Protein AF-A0A2R6I7H9-F1 (afdb_monomer)

Secondary structure (DSSP, 8-state):
-HHHHHHHHHTT-SEEEEE--S-HHHHHHHHHHHHHHHTTSEEEEE-TT-S-HHHHHHHHHHHHTTT-SEEE--S-TT-HHHHHHHHHH-SSPEEE-TT--HHHHHHHHHHTT--SEE---TTTTTSHHHHHHHHHHHHHTT-EE-----S-HHHHHHHHHHHHT-TTB-PPP------HHHHTSBSS---EETTEEPPP-SSTT---B-HHHHHHH---

Radius of gyration: 17.85 Å; Cα contacts (8 Å, |Δi|>4): 394; chains: 1; bounding box: 47×39×45 Å

Solvent-accessible surface area (backbone atoms only — not comparable to full-atom values): 11997 Å² total; per-residue (Å²): 103,38,69,59,51,26,49,42,41,75,56,36,31,61,57,51,78,43,80,53,69,80,44,73,71,61,34,48,55,49,50,54,46,38,48,70,46,43,58,92,41,44,37,35,39,34,27,82,36,60,37,53,74,69,56,31,50,53,49,45,57,55,40,52,79,65,66,36,63,31,42,24,27,46,41,47,83,88,42,48,67,56,38,22,51,44,44,75,72,42,86,39,39,27,27,42,34,61,88,37,52,39,48,66,44,50,45,55,36,57,76,59,53,21,50,50,29,40,13,48,16,35,88,64,19,61,30,64,73,31,39,54,49,36,42,61,50,26,57,78,68,79,28,39,30,36,40,43,43,96,59,50,66,69,51,41,36,51,43,49,57,52,43,77,72,35,92,32,41,77,56,80,57,75,78,88,71,92,44,68,72,51,64,57,30,28,77,68,54,92,56,78,56,70,54,39,68,78,80,61,83,49,82,87,63,38,76,53,70,33,66,66,50,52,63,70,71,63,80,134

pLDDT: mean 94.65, std 5.76, range [69.56, 98.75]

Nearest PDB structures (foldseek):
  4e5t-assembly1_D  TM=9.347E-01  e=3.517E-18  Roseibium alexandrii DFL-11
  4e5t-assembly1_C  TM=9.486E-01  e=1.012E-17  Roseibium alexandrii DFL-11
  4e4u-assembly1_A  TM=9.436E-01  e=4.935E-17  unidentified
  4e5t-assembly1_A  TM=9.290E-01  e=3.902E-17  Roseibium alexandrii DFL-11
  2pgw-assembly1_A  TM=9.216E-01  e=5.476E-16  Sinorhizobium meliloti 1021

Structure (mmCIF, N/CA/C/O backbone):
data_AF-A0A2R6I7H9-F1
#
_entry.id   AF-A0A2R6I7H9-F1
#
loop_
_atom_site.group_PDB
_atom_site.id
_atom_site.type_symbol
_atom_site.label_atom_id
_atom_site.label_alt_id
_atom_site.label_comp_id
_atom_site.label_asym_id
_atom_site.label_entity_id
_atom_site.label_seq_id
_atom_site.pdbx_PDB_ins_code
_atom_site.Cartn_x
_atom_site.Cartn_y
_atom_site.Cartn_z
_atom_site.occupancy
_atom_site.B_iso_or_equiv
_atom_site.auth_seq_id
_atom_site.auth_comp_id
_atom_site.auth_asym_id
_atom_site.auth_atom_id
_atom_site.pdbx_PDB_model_num
ATOM 1 N N . MET A 1 1 ? -3.982 20.269 -3.320 1.00 86.31 1 MET A N 1
ATOM 2 C CA . MET A 1 1 ? -4.037 18.825 -3.000 1.00 86.31 1 MET A CA 1
ATOM 3 C C . MET A 1 1 ? -5.373 18.240 -3.416 1.00 86.31 1 MET A C 1
ATOM 5 O O . MET A 1 1 ? -5.362 17.430 -4.322 1.00 86.31 1 MET A O 1
ATOM 9 N N . ALA A 1 2 ? -6.489 18.704 -2.843 1.00 92.81 2 ALA A N 1
ATOM 10 C CA . ALA A 1 2 ? -7.842 18.318 -3.257 1.00 92.81 2 ALA A CA 1
ATOM 11 C C . ALA A 1 2 ? -8.067 18.416 -4.780 1.00 92.81 2 ALA A C 1
ATOM 13 O O . ALA A 1 2 ? -8.475 17.443 -5.392 1.00 92.81 2 ALA A O 1
ATOM 14 N N . GLU A 1 3 ? -7.679 19.534 -5.406 1.00 94.75 3 GLU A N 1
ATOM 15 C CA . GLU A 1 3 ? -7.754 19.694 -6.872 1.00 94.75 3 GLU A CA 1
ATOM 16 C C . GLU A 1 3 ? -6.923 18.657 -7.643 1.00 94.75 3 GLU A C 1
ATOM 18 O O . GLU A 1 3 ? -7.368 18.148 -8.662 1.00 94.75 3 GLU A O 1
ATOM 23 N N . ARG A 1 4 ? -5.729 18.306 -7.143 1.00 93.25 4 ARG A N 1
ATOM 24 C CA . ARG A 1 4 ? -4.867 17.289 -7.769 1.00 93.25 4 ARG A CA 1
ATOM 25 C C . ARG A 1 4 ? -5.485 15.894 -7.640 1.00 93.25 4 ARG A C 1
ATOM 27 O O . ARG A 1 4 ? -5.458 15.138 -8.596 1.00 93.25 4 ARG A O 1
ATOM 34 N N . ALA A 1 5 ? -6.066 15.580 -6.482 1.00 95.00 5 ALA A N 1
ATOM 35 C CA . ALA A 1 5 ? -6.763 14.316 -6.260 1.00 95.00 5 ALA A CA 1
ATOM 36 C C . ALA A 1 5 ? -8.017 14.190 -7.142 1.00 95.00 5 ALA A C 1
ATOM 38 O O . ALA A 1 5 ? -8.227 13.141 -7.739 1.00 95.00 5 ALA A O 1
ATOM 39 N N . ALA A 1 6 ? -8.801 15.265 -7.282 1.00 96.31 6 ALA A N 1
ATOM 40 C CA . ALA A 1 6 ? -9.930 15.309 -8.211 1.00 96.31 6 ALA A CA 1
ATOM 41 C C . ALA A 1 6 ? -9.475 15.117 -9.668 1.00 96.31 6 ALA A C 1
ATOM 43 O O . ALA A 1 6 ? -10.092 14.349 -10.394 1.00 96.31 6 ALA A O 1
ATOM 44 N N . GLY A 1 7 ? -8.348 15.725 -10.060 1.00 95.31 7 GLY A N 1
ATOM 45 C CA . GLY A 1 7 ? -7.744 15.509 -11.377 1.00 95.31 7 GLY A CA 1
ATOM 46 C C . GLY A 1 7 ? -7.417 14.039 -11.659 1.00 95.31 7 GLY A C 1
ATOM 47 O O . GLY A 1 7 ? -7.712 13.555 -12.745 1.00 95.31 7 GLY A O 1
ATOM 48 N N . TYR A 1 8 ? -6.903 13.293 -10.673 1.00 94.75 8 TYR A N 1
ATOM 49 C CA . TYR A 1 8 ? -6.691 11.848 -10.837 1.00 94.75 8 TYR A CA 1
ATOM 50 C C . TYR A 1 8 ? -8.001 11.079 -11.030 1.00 94.75 8 TYR A C 1
ATOM 52 O O . TYR A 1 8 ? -8.069 10.181 -11.867 1.00 94.75 8 TYR A O 1
ATOM 60 N N . VAL A 1 9 ? -9.071 11.448 -10.327 1.00 96.31 9 VAL A N 1
ATOM 61 C CA . VAL A 1 9 ? -10.389 10.838 -10.570 1.00 96.31 9 VAL A CA 1
ATOM 62 C C . VAL A 1 9 ? -10.904 11.163 -11.974 1.00 96.31 9 VAL A C 1
ATOM 64 O O . VAL A 1 9 ? -11.406 10.271 -12.656 1.00 96.31 9 VAL A O 1
ATOM 67 N N . ASP A 1 10 ? -10.717 12.396 -12.450 1.00 94.94 10 ASP A N 1
ATOM 68 C CA . ASP A 1 10 ? -11.074 12.801 -13.817 1.00 94.94 10 ASP A CA 1
ATOM 69 C C . ASP A 1 10 ? -10.267 12.034 -14.889 1.00 94.94 10 ASP A C 1
ATOM 71 O O . ASP A 1 10 ? -10.762 11.796 -15.993 1.00 94.94 10 ASP A O 1
ATOM 75 N N . GLU A 1 11 ? -9.043 11.603 -14.564 1.00 92.56 11 GLU A N 1
ATOM 76 C CA . GLU A 1 11 ? -8.192 10.724 -15.388 1.00 92.56 11 GLU A CA 1
ATOM 77 C C . GLU A 1 11 ? -8.589 9.232 -15.311 1.00 92.56 11 GLU A C 1
ATOM 79 O O . GLU A 1 11 ? -8.039 8.392 -16.034 1.00 92.56 11 GLU A O 1
ATOM 84 N N . GLY A 1 12 ? -9.573 8.897 -14.472 1.00 94.75 12 GLY A N 1
ATOM 85 C CA . GLY A 1 12 ? -10.178 7.571 -14.353 1.00 94.75 12 GLY A CA 1
ATOM 86 C C . GLY A 1 12 ? -9.698 6.745 -13.160 1.00 94.75 12 GLY A C 1
ATOM 87 O O . GLY A 1 12 ? -10.122 5.598 -13.024 1.00 94.75 12 GLY A O 1
ATOM 88 N N . PHE A 1 13 ? -8.837 7.276 -12.284 1.00 95.56 13 PHE A N 1
ATOM 89 C CA . PHE A 1 13 ? -8.461 6.565 -11.059 1.00 95.56 13 PHE A CA 1
ATOM 90 C C . PHE A 1 13 ? -9.684 6.381 -10.151 1.00 95.56 13 PHE A C 1
ATOM 92 O O . PHE A 1 13 ? -10.366 7.340 -9.796 1.00 95.56 13 PHE A O 1
ATOM 99 N N . SER A 1 14 ? -9.937 5.143 -9.726 1.00 96.25 14 SER A N 1
ATOM 100 C CA . SER A 1 14 ? -11.027 4.816 -8.796 1.00 96.25 14 SER A CA 1
ATOM 101 C C . SER A 1 14 ? -10.665 5.039 -7.328 1.00 96.25 14 SER A C 1
ATOM 103 O O . SER A 1 14 ? -11.521 4.892 -6.462 1.00 96.25 14 SER A O 1
ATOM 105 N N . ALA A 1 15 ? -9.402 5.356 -7.048 1.00 96.88 15 ALA A N 1
ATOM 106 C CA . ALA A 1 15 ? -8.850 5.439 -5.710 1.00 96.88 15 ALA A CA 1
ATOM 107 C C . ALA A 1 15 ? -7.683 6.429 -5.646 1.00 96.88 15 ALA A C 1
ATOM 109 O O . ALA A 1 15 ? -6.920 6.558 -6.606 1.00 96.88 15 ALA A O 1
ATOM 110 N N . VAL A 1 16 ? -7.506 7.089 -4.501 1.00 97.19 16 VAL A N 1
ATOM 111 C CA . VAL A 1 16 ? -6.335 7.933 -4.216 1.00 97.19 16 VAL A CA 1
ATOM 112 C C . VAL A 1 16 ? -5.813 7.673 -2.805 1.00 97.19 16 VAL A C 1
ATOM 114 O O . VAL A 1 16 ? -6.591 7.481 -1.870 1.00 97.19 16 VAL A O 1
ATOM 117 N N . LYS A 1 17 ? -4.491 7.748 -2.628 1.00 97.50 17 LYS A N 1
ATOM 118 C CA . LYS A 1 17 ? -3.838 7.653 -1.316 1.00 97.50 17 LYS A CA 1
ATOM 119 C C . LYS A 1 17 ? -3.238 8.992 -0.892 1.00 97.50 17 LYS A C 1
ATOM 121 O O . LYS A 1 17 ? -2.686 9.728 -1.711 1.00 97.50 17 LYS A O 1
ATOM 126 N N . THR A 1 18 ? -3.344 9.322 0.394 1.00 96.75 18 THR A N 1
ATOM 127 C CA . THR A 1 18 ? -2.713 10.505 0.994 1.00 96.75 18 THR A CA 1
ATOM 128 C C . THR A 1 18 ? -1.899 10.149 2.228 1.00 96.75 18 THR A C 1
ATOM 130 O O . THR A 1 18 ? -2.335 9.364 3.059 1.00 96.75 18 THR A O 1
ATOM 133 N N . HIS A 1 19 ? -0.782 10.847 2.418 1.00 96.19 19 HIS A N 1
ATOM 134 C CA . HIS A 1 19 ? -0.053 10.834 3.683 1.00 96.19 19 HIS A CA 1
ATOM 135 C C . HIS A 1 19 ? -0.704 11.769 4.713 1.00 96.19 19 HIS A C 1
ATOM 137 O O . HIS A 1 19 ? -1.220 12.830 4.336 1.00 96.19 19 HIS A O 1
ATOM 143 N N . LEU A 1 20 ? -0.624 11.426 5.995 1.00 95.75 20 LEU A N 1
ATOM 144 C CA . LEU A 1 20 ? -0.999 12.253 7.152 1.00 95.75 20 LEU A CA 1
ATOM 145 C C . LEU A 1 20 ? 0.215 12.451 8.087 1.00 95.75 20 LEU A C 1
ATOM 147 O O . LEU A 1 20 ? 1.358 12.360 7.638 1.00 95.75 20 LEU A O 1
ATOM 151 N N . GLY A 1 21 ? 0.002 12.812 9.356 1.00 91.69 21 GLY A N 1
ATOM 152 C CA . GLY A 1 21 ? 1.058 12.961 10.362 1.00 91.69 21 GLY A CA 1
ATOM 153 C C . GLY A 1 21 ? 1.475 14.404 10.628 1.00 91.69 21 GLY A C 1
ATOM 154 O O . GLY A 1 21 ? 2.553 14.648 11.174 1.00 91.69 21 GLY A O 1
ATOM 155 N N . ARG A 1 22 ? 0.649 15.391 10.255 1.00 92.06 22 ARG A N 1
ATOM 156 C CA . ARG A 1 22 ? 0.921 16.816 10.542 1.00 92.06 22 ARG A CA 1
ATOM 157 C C . ARG A 1 22 ? 0.204 17.330 11.789 1.00 92.06 22 ARG A C 1
ATOM 159 O O . ARG A 1 22 ? 0.351 18.505 12.126 1.00 92.06 22 ARG A O 1
ATOM 166 N N . GLY A 1 23 ? -0.492 16.444 12.496 1.00 94.06 23 GLY A N 1
ATOM 167 C CA . GLY A 1 23 ? -1.284 16.748 13.682 1.00 94.06 23 GLY A CA 1
ATOM 168 C C . GLY A 1 23 ? -2.758 16.499 13.396 1.00 94.06 23 GLY A C 1
ATOM 169 O O . GLY A 1 23 ? -3.235 16.850 12.323 1.00 94.06 23 GLY A O 1
ATOM 170 N N . ILE A 1 24 ? -3.469 15.935 14.375 1.00 94.38 24 ILE A N 1
ATOM 171 C CA . ILE A 1 24 ? -4.820 15.378 14.198 1.00 94.38 24 ILE A CA 1
ATOM 172 C C . ILE A 1 24 ? -5.786 16.374 13.541 1.00 94.38 24 ILE A C 1
ATOM 174 O O . ILE A 1 24 ? -6.445 16.013 12.575 1.00 94.38 24 ILE A O 1
ATOM 178 N N . ASP A 1 25 ? -5.815 17.629 13.999 1.00 96.56 25 ASP A N 1
ATOM 179 C CA . ASP A 1 25 ? -6.724 18.645 13.447 1.00 96.56 25 ASP A CA 1
ATOM 180 C C . ASP A 1 25 ? -6.395 18.968 11.972 1.00 96.56 25 ASP A C 1
ATOM 182 O O . ASP A 1 25 ? -7.282 19.053 11.127 1.00 96.56 25 ASP A O 1
ATOM 186 N N . ALA A 1 26 ? -5.107 19.099 11.634 1.00 96.75 26 ALA A N 1
ATOM 187 C CA . ALA A 1 26 ? -4.665 19.372 10.263 1.00 96.75 26 ALA A CA 1
ATOM 188 C C . ALA A 1 26 ? -4.863 18.162 9.333 1.00 96.75 26 ALA A C 1
ATOM 190 O O . ALA A 1 26 ? -5.085 18.315 8.129 1.00 96.75 26 ALA A O 1
ATOM 191 N N . ASP A 1 27 ? -4.760 16.960 9.892 1.00 97.06 27 ASP A N 1
ATOM 192 C CA . ASP A 1 27 ? -4.980 15.710 9.185 1.00 97.06 27 ASP A CA 1
ATOM 193 C C . ASP A 1 27 ? -6.477 15.500 8.893 1.00 97.06 27 ASP A C 1
ATOM 195 O O . ASP A 1 27 ? -6.828 15.154 7.766 1.00 97.06 27 ASP A O 1
ATOM 199 N N . GLU A 1 28 ? -7.367 15.818 9.839 1.00 98.00 28 GLU A N 1
ATOM 200 C CA . GLU A 1 28 ? -8.824 15.817 9.637 1.00 98.00 28 GLU A CA 1
ATOM 201 C C . GLU A 1 28 ? -9.249 16.836 8.568 1.00 98.00 28 GLU A C 1
ATOM 203 O O . GLU A 1 28 ? -9.971 16.487 7.632 1.00 98.00 28 GLU A O 1
ATOM 208 N N . GLU A 1 29 ? -8.733 18.072 8.625 1.00 98.00 29 GLU A N 1
ATOM 209 C CA . GLU A 1 29 ? -8.982 19.089 7.590 1.00 98.00 29 GLU A CA 1
ATOM 210 C C . GLU A 1 29 ? -8.591 18.588 6.190 1.00 98.00 29 GLU A C 1
ATOM 212 O O . GLU A 1 29 ? -9.302 18.822 5.204 1.00 98.00 29 GLU A O 1
ATOM 217 N N . ARG A 1 30 ? -7.467 17.869 6.091 1.00 97.81 30 ARG A N 1
ATOM 218 C CA . ARG A 1 30 ? -6.996 17.276 4.836 1.00 97.81 30 ARG A CA 1
ATOM 219 C C . ARG A 1 30 ? -7.916 16.156 4.356 1.00 97.81 30 ARG A C 1
ATOM 221 O O . ARG A 1 30 ? -8.269 16.157 3.175 1.00 97.81 30 ARG A O 1
ATOM 228 N N . VAL A 1 31 ? -8.285 15.218 5.228 1.00 98.12 31 VAL A N 1
ATOM 229 C CA . VAL A 1 31 ? -9.173 14.095 4.881 1.00 98.12 31 VAL A CA 1
ATOM 230 C C . VAL A 1 31 ? -10.533 14.618 4.425 1.00 98.12 31 VAL A C 1
ATOM 232 O O . VAL A 1 31 ? -11.000 14.230 3.354 1.00 98.12 31 VAL A O 1
ATOM 235 N N . ALA A 1 32 ? -11.115 15.575 5.150 1.00 98.00 32 ALA A N 1
ATOM 236 C CA . ALA A 1 32 ? -12.382 16.204 4.785 1.00 98.00 32 ALA A CA 1
ATOM 237 C C . ALA A 1 32 ? -12.322 16.870 3.400 1.00 98.00 32 ALA A C 1
ATOM 239 O O . ALA A 1 32 ? -13.216 16.682 2.569 1.00 98.00 32 ALA A O 1
ATOM 240 N N . ALA A 1 33 ? -11.249 17.618 3.122 1.00 98.25 33 ALA A N 1
ATOM 241 C CA . ALA A 1 33 ? -11.059 18.274 1.832 1.00 98.25 33 ALA A CA 1
ATOM 242 C C . ALA A 1 33 ? -10.892 17.271 0.677 1.00 98.25 33 ALA A C 1
ATOM 244 O O . ALA A 1 33 ? -11.439 17.491 -0.403 1.00 98.25 33 ALA A O 1
ATOM 245 N N . LEU A 1 34 ? -10.156 16.176 0.889 1.00 98.19 34 LEU A N 1
ATOM 246 C CA . LEU A 1 34 ? -9.981 15.120 -0.113 1.00 98.19 34 LEU A CA 1
ATOM 247 C C . LEU A 1 34 ? -11.281 14.365 -0.369 1.00 98.19 34 LEU A C 1
ATOM 249 O O . LEU A 1 34 ? -11.678 14.219 -1.521 1.00 98.19 34 LEU A O 1
ATOM 253 N N . ARG A 1 35 ? -11.978 13.949 0.692 1.00 97.88 35 ARG A N 1
ATOM 254 C CA . ARG A 1 35 ? -13.253 13.233 0.593 1.00 97.88 35 ARG A CA 1
ATOM 255 C C . ARG A 1 35 ? -14.303 14.045 -0.152 1.00 97.88 35 ARG A C 1
ATOM 257 O O . ARG A 1 35 ? -14.968 13.518 -1.034 1.00 97.88 35 ARG A O 1
ATOM 264 N N . SER A 1 36 ? -14.384 15.349 0.117 1.00 97.56 36 SER A N 1
ATOM 265 C CA . SER A 1 36 ? -15.275 16.240 -0.631 1.00 97.56 36 SER A CA 1
ATOM 266 C C . SER A 1 36 ? -14.894 16.394 -2.107 1.00 97.56 36 SER A C 1
ATOM 268 O O . SER A 1 36 ? -15.771 16.697 -2.912 1.00 97.56 36 SER A O 1
ATOM 270 N N . ALA A 1 37 ? -13.613 16.279 -2.459 1.00 98.00 37 ALA A N 1
ATOM 271 C CA . ALA A 1 37 ? -13.130 16.564 -3.807 1.00 98.00 37 ALA A CA 1
ATOM 272 C C . ALA A 1 37 ? -13.204 15.358 -4.745 1.00 98.00 37 ALA A C 1
ATOM 274 O O . ALA A 1 37 ? -13.421 15.547 -5.937 1.00 98.00 37 ALA A O 1
ATOM 275 N N . ILE A 1 38 ? -13.026 14.143 -4.220 1.00 97.50 38 ILE A N 1
ATOM 276 C CA . ILE A 1 38 ? -12.937 12.931 -5.046 1.00 97.50 38 ILE A CA 1
ATOM 277 C C . ILE A 1 38 ? -14.261 1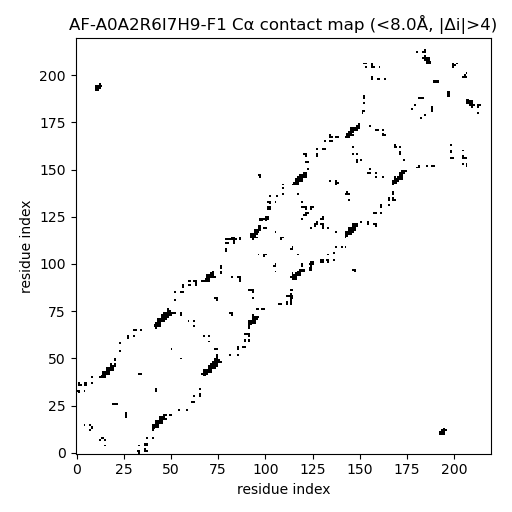2.169 -5.185 1.00 97.50 38 ILE A C 1
ATOM 279 O O . ILE A 1 38 ? -14.342 11.214 -5.953 1.00 97.50 38 ILE A O 1
ATOM 283 N N . GLY A 1 39 ? -15.305 12.595 -4.466 1.00 93.31 39 GLY A N 1
ATOM 284 C CA . GLY A 1 39 ? -16.630 11.981 -4.532 1.00 93.31 39 GLY A CA 1
ATOM 285 C C . GLY A 1 39 ? -16.616 10.531 -4.051 1.00 93.31 39 GLY A C 1
ATOM 286 O O . GLY A 1 39 ? -16.167 10.256 -2.941 1.00 93.31 39 GLY A O 1
ATOM 287 N N . ASP A 1 40 ? -17.109 9.624 -4.896 1.00 95.38 40 ASP A N 1
ATOM 288 C CA . ASP A 1 40 ? -17.286 8.202 -4.574 1.00 95.38 40 ASP A CA 1
ATOM 289 C C . ASP A 1 40 ? -16.002 7.365 -4.742 1.00 95.38 40 ASP A C 1
ATOM 291 O O . ASP A 1 40 ? -16.022 6.169 -4.469 1.00 95.38 40 ASP A O 1
ATOM 295 N N . ALA A 1 41 ? -14.893 7.957 -5.205 1.00 97.75 41 ALA A N 1
ATOM 296 C CA . ALA A 1 41 ? -13.615 7.251 -5.300 1.00 97.75 41 ALA A CA 1
ATOM 297 C C . ALA A 1 41 ? -13.107 6.841 -3.907 1.00 97.75 41 ALA A C 1
ATOM 299 O O . ALA A 1 41 ? -13.323 7.558 -2.921 1.00 97.75 41 ALA A O 1
ATOM 300 N N . ASP A 1 42 ? -12.379 5.731 -3.819 1.00 98.19 42 ASP A N 1
ATOM 301 C CA . ASP A 1 42 ? -11.810 5.262 -2.557 1.00 98.19 42 ASP A CA 1
ATOM 302 C C . ASP A 1 42 ? -10.705 6.214 -2.075 1.00 98.19 42 ASP A C 1
ATOM 304 O O . ASP A 1 42 ? -9.872 6.691 -2.852 1.00 98.19 42 ASP A O 1
ATOM 308 N N . LEU A 1 43 ? -10.701 6.524 -0.776 1.00 98.56 43 LEU A N 1
ATOM 309 C CA . LEU A 1 43 ? -9.620 7.280 -0.141 1.00 98.56 43 LEU A CA 1
ATOM 310 C C . LEU A 1 43 ? -8.859 6.376 0.810 1.00 98.56 43 LEU A C 1
ATOM 312 O O . LEU A 1 43 ? -9.406 5.915 1.807 1.00 98.56 43 LEU A O 1
ATOM 316 N N . MET A 1 44 ? -7.579 6.198 0.523 1.00 98.56 44 MET A N 1
ATOM 317 C CA . MET A 1 44 ? -6.624 5.527 1.388 1.00 98.56 44 MET A CA 1
ATOM 318 C C . MET A 1 44 ? -5.776 6.554 2.132 1.00 98.56 44 MET A C 1
ATOM 320 O O . MET A 1 44 ? -5.471 7.637 1.618 1.00 98.56 44 MET A O 1
ATOM 324 N N . VAL A 1 45 ? -5.371 6.210 3.347 1.00 98.38 45 VAL A N 1
ATOM 325 C CA . VAL A 1 45 ? -4.571 7.079 4.209 1.00 98.38 45 VAL A CA 1
ATOM 326 C C . VAL A 1 45 ? -3.359 6.324 4.714 1.00 98.38 45 VAL A C 1
ATOM 328 O O . VAL A 1 45 ? -3.526 5.250 5.272 1.00 98.38 45 VAL A O 1
ATOM 331 N N . ASP A 1 46 ? -2.182 6.930 4.596 1.00 98.25 46 ASP A N 1
ATOM 332 C CA . ASP A 1 46 ? -0.904 6.421 5.098 1.00 98.25 46 ASP A CA 1
ATOM 333 C C . ASP A 1 46 ? -0.315 7.362 6.166 1.00 98.25 46 ASP A C 1
ATOM 335 O O . ASP A 1 46 ? -0.286 8.587 6.005 1.00 98.25 46 ASP A O 1
ATOM 339 N N . MET A 1 47 ? 0.128 6.791 7.285 1.00 97.19 47 MET A N 1
ATOM 340 C CA . MET A 1 47 ? 0.743 7.503 8.405 1.00 97.19 47 MET A CA 1
ATOM 341 C C . MET A 1 47 ? 2.268 7.443 8.449 1.00 97.19 47 MET A C 1
ATOM 343 O O . MET A 1 47 ? 2.852 8.160 9.267 1.00 97.19 47 MET A O 1
ATOM 347 N N . ASN A 1 48 ? 2.903 6.568 7.668 1.00 95.94 48 ASN A N 1
ATOM 348 C CA . ASN A 1 48 ? 4.331 6.248 7.725 1.00 95.94 48 ASN A CA 1
ATOM 349 C C . ASN A 1 48 ? 4.847 6.117 9.168 1.00 95.94 48 ASN A C 1
ATOM 351 O O . ASN A 1 48 ? 5.841 6.740 9.559 1.00 95.94 48 ASN A O 1
ATOM 355 N N . CYS A 1 49 ? 4.129 5.352 9.995 1.00 95.94 49 CYS A N 1
ATOM 356 C CA . CYS A 1 49 ? 4.469 5.094 11.393 1.00 95.94 49 CYS A CA 1
ATOM 357 C C . CYS A 1 49 ? 4.482 6.342 12.305 1.00 95.94 49 CYS A C 1
ATOM 359 O O . CYS A 1 49 ? 5.156 6.345 13.339 1.00 95.94 49 CYS A O 1
ATOM 361 N N . GLY A 1 50 ? 3.781 7.417 11.929 1.00 90.06 50 GLY A N 1
ATOM 362 C CA . GLY A 1 50 ? 3.918 8.739 12.548 1.00 90.06 50 GLY A CA 1
ATOM 363 C C . GLY A 1 50 ? 3.307 8.918 13.943 1.00 90.06 50 GLY A C 1
ATOM 364 O O . GLY A 1 50 ? 3.621 9.912 14.602 1.00 90.06 50 GLY A O 1
ATOM 365 N N . TYR A 1 51 ? 2.460 7.995 14.412 1.00 94.25 51 TYR A N 1
ATOM 366 C CA . TYR A 1 51 ? 1.741 8.127 15.684 1.00 94.25 51 TYR A CA 1
ATOM 367 C C . TYR A 1 51 ? 2.023 7.009 16.688 1.00 94.25 51 TYR A C 1
ATOM 369 O O . TYR A 1 51 ? 2.482 5.918 16.352 1.00 94.25 51 TYR A O 1
ATOM 377 N N . ASP A 1 52 ? 1.750 7.309 17.962 1.00 96.31 52 ASP A N 1
ATOM 378 C CA . ASP A 1 52 ? 1.662 6.300 19.013 1.00 96.31 52 ASP A CA 1
ATOM 379 C C . ASP A 1 52 ? 0.273 5.636 19.026 1.00 96.31 52 ASP A C 1
ATOM 381 O O . ASP A 1 52 ? -0.646 6.054 18.323 1.00 96.31 52 ASP A O 1
ATOM 385 N N . ARG A 1 53 ? 0.088 4.594 19.848 1.00 97.81 53 ARG A N 1
ATOM 386 C CA . ARG A 1 53 ? -1.185 3.852 19.919 1.00 97.81 53 ARG A CA 1
ATOM 387 C C . ARG A 1 53 ? -2.395 4.726 20.263 1.00 97.81 53 ARG A C 1
ATOM 389 O O . ARG A 1 53 ? -3.494 4.435 19.793 1.00 97.81 53 ARG A O 1
ATOM 396 N N . ALA A 1 54 ? -2.232 5.739 21.116 1.00 97.69 54 ALA A N 1
ATOM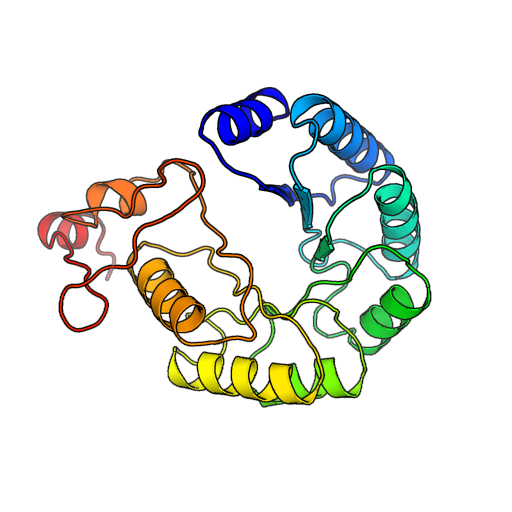 397 C CA . ALA A 1 54 ? -3.348 6.559 21.577 1.00 97.69 54 ALA A CA 1
ATOM 398 C C . ALA A 1 54 ? -3.797 7.529 20.481 1.00 97.69 54 ALA A C 1
ATOM 400 O O . ALA A 1 54 ? -4.993 7.605 20.181 1.00 97.69 54 ALA A O 1
ATOM 401 N N . ASP A 1 55 ? -2.840 8.205 19.850 1.00 97.56 55 ASP A N 1
ATOM 402 C CA . ASP A 1 55 ? -3.110 9.110 18.739 1.00 97.56 55 ASP A CA 1
ATOM 403 C C . ASP A 1 55 ? -3.585 8.337 17.504 1.00 97.56 55 ASP A C 1
ATOM 405 O O . ASP A 1 55 ? -4.584 8.720 16.899 1.00 97.56 55 ASP A O 1
ATOM 409 N N . ALA A 1 56 ? -2.979 7.186 17.194 1.00 98.12 56 ALA A N 1
ATOM 410 C CA . ALA A 1 56 ? -3.406 6.338 16.085 1.00 98.12 56 ALA A CA 1
ATOM 411 C C . ALA A 1 56 ? -4.844 5.829 16.257 1.00 98.12 56 ALA A C 1
ATOM 413 O O . ALA A 1 56 ? -5.595 5.786 15.285 1.00 98.12 56 ALA A O 1
ATOM 414 N N . LEU A 1 57 ? -5.264 5.489 17.482 1.00 98.56 57 LEU A N 1
ATOM 415 C CA . LEU A 1 57 ? -6.655 5.119 17.758 1.00 98.56 57 LEU A CA 1
ATOM 416 C C . LEU A 1 57 ? -7.605 6.306 17.559 1.00 98.56 57 LEU A C 1
ATOM 418 O O . LEU A 1 57 ? -8.702 6.130 17.030 1.00 98.56 57 LEU A O 1
ATOM 422 N N . ARG A 1 58 ? -7.202 7.509 17.985 1.00 98.06 58 ARG A N 1
ATOM 423 C CA . ARG A 1 58 ? -8.002 8.726 17.799 1.00 98.06 58 ARG A CA 1
ATOM 424 C C . ARG A 1 58 ? -8.151 9.072 16.319 1.00 98.06 58 ARG A C 1
ATOM 426 O O . ARG A 1 58 ? -9.263 9.361 15.889 1.00 98.06 58 ARG A O 1
ATOM 433 N N . VAL A 1 59 ? -7.065 9.000 15.555 1.00 98.31 59 VAL A N 1
ATOM 434 C CA . VAL A 1 59 ? -7.074 9.214 14.104 1.00 98.31 59 VAL A CA 1
ATOM 435 C C . VAL A 1 59 ? -7.913 8.148 13.419 1.00 98.31 59 VAL A C 1
ATOM 437 O O . VAL A 1 59 ? -8.818 8.504 12.682 1.00 98.31 59 VAL A O 1
ATOM 440 N N . GLY A 1 60 ? -7.728 6.865 13.737 1.00 98.44 60 GLY A N 1
ATOM 441 C CA . GLY A 1 60 ? -8.537 5.788 13.164 1.00 98.44 60 GLY A CA 1
ATOM 442 C C . GLY A 1 60 ? -10.045 5.993 13.354 1.00 98.44 60 GLY A C 1
ATOM 443 O O . GLY A 1 60 ? -10.813 5.770 12.427 1.00 98.44 60 GLY A O 1
ATOM 444 N N . ARG A 1 61 ? -10.477 6.499 14.520 1.00 98.56 61 ARG A N 1
ATOM 445 C CA . ARG A 1 61 ? -11.886 6.866 14.754 1.00 98.56 61 ARG A CA 1
ATOM 446 C C . ARG A 1 61 ? -12.358 8.038 13.907 1.00 98.56 61 ARG A C 1
ATOM 448 O O . ARG A 1 61 ? -13.486 8.003 13.441 1.00 98.56 61 ARG A O 1
ATOM 455 N N . MET A 1 62 ? -11.513 9.046 13.718 1.00 98.06 62 MET A N 1
ATOM 456 C CA . MET A 1 62 ? -11.809 10.153 12.811 1.00 98.06 62 MET A CA 1
ATOM 457 C C . MET A 1 62 ? -11.950 9.644 11.369 1.00 98.06 62 MET A C 1
ATOM 459 O O . MET A 1 62 ? -12.920 9.980 10.704 1.00 98.06 62 MET A O 1
ATOM 463 N N . LEU A 1 63 ? -11.057 8.763 10.908 1.00 98.56 63 LEU A N 1
ATOM 464 C CA . LEU A 1 63 ? -11.094 8.212 9.547 1.00 98.56 63 LEU A CA 1
ATOM 465 C C . LEU A 1 63 ? -12.381 7.415 9.252 1.00 98.56 63 LEU A C 1
ATOM 467 O O . LEU A 1 63 ? -12.869 7.459 8.124 1.00 98.56 63 LEU A O 1
ATOM 471 N N . GLU A 1 64 ? -12.965 6.743 10.255 1.00 98.38 64 GLU A N 1
ATOM 472 C CA . GLU A 1 64 ? -14.268 6.060 10.132 1.00 98.38 64 GLU A CA 1
ATOM 473 C C . GLU A 1 64 ? -15.405 7.019 9.730 1.00 98.38 64 GLU A C 1
ATOM 475 O O . GLU A 1 64 ? -16.340 6.602 9.049 1.00 98.38 64 GLU A O 1
ATOM 480 N N . GLU A 1 65 ? -15.339 8.300 10.112 1.00 97.69 65 GLU A N 1
ATOM 481 C CA . GLU A 1 65 ? -16.365 9.300 9.773 1.00 97.69 65 GLU A CA 1
ATOM 482 C C . GLU A 1 65 ? -16.316 9.735 8.298 1.00 97.69 65 GLU A C 1
ATOM 484 O O . GLU A 1 65 ? -17.285 10.303 7.789 1.00 97.69 65 GLU A O 1
ATOM 489 N N . TYR A 1 66 ? -15.213 9.441 7.603 1.00 97.94 66 TYR A N 1
ATOM 490 C CA . TYR A 1 66 ? -14.964 9.840 6.216 1.00 97.94 66 TYR A CA 1
ATOM 491 C C . TYR A 1 66 ? -14.964 8.675 5.223 1.00 97.94 66 TYR A C 1
ATOM 493 O O . TYR A 1 66 ? -14.628 8.896 4.059 1.00 97.94 66 TYR A O 1
ATOM 501 N N . ASP A 1 67 ? -15.345 7.473 5.668 1.00 97.44 67 ASP A N 1
ATOM 502 C CA . ASP A 1 67 ? -15.386 6.260 4.839 1.00 97.44 67 ASP A CA 1
ATOM 503 C C . ASP A 1 67 ? -14.038 5.978 4.149 1.00 97.44 67 ASP A C 1
ATOM 505 O O . ASP A 1 67 ? -13.935 5.770 2.942 1.00 97.44 67 ASP A O 1
ATOM 509 N N . VAL A 1 68 ? -12.959 6.071 4.931 1.00 98.50 68 VAL A N 1
ATOM 510 C CA . VAL A 1 68 ? -11.599 5.787 4.462 1.00 98.50 68 VAL A CA 1
ATOM 511 C C . VAL A 1 68 ? -11.440 4.284 4.231 1.00 98.50 68 VAL A C 1
ATOM 513 O O . VAL A 1 68 ? -11.747 3.478 5.109 1.00 98.50 68 VAL A O 1
ATOM 516 N N . TYR A 1 69 ? -10.920 3.916 3.060 1.00 98.62 69 TYR A N 1
ATOM 517 C CA . TYR A 1 69 ? -10.832 2.533 2.588 1.00 98.62 69 TYR A CA 1
ATOM 518 C C . TYR A 1 69 ? -9.814 1.700 3.381 1.00 98.62 69 TYR A C 1
ATOM 520 O O . TYR A 1 69 ? -10.094 0.560 3.749 1.00 98.62 69 TYR A O 1
ATOM 528 N N . TRP A 1 70 ? -8.645 2.271 3.695 1.00 98.56 70 TRP A N 1
ATOM 529 C CA . TRP A 1 70 ? -7.713 1.691 4.666 1.00 98.56 70 TRP A CA 1
ATOM 530 C C . TRP A 1 70 ? -6.891 2.745 5.401 1.00 98.56 70 TRP A C 1
ATOM 532 O O . TRP A 1 70 ? -6.668 3.858 4.914 1.00 98.56 70 TRP A O 1
ATOM 542 N N . TYR A 1 71 ? -6.392 2.331 6.564 1.00 98.69 71 TYR A N 1
ATOM 543 C CA . TYR A 1 71 ? -5.468 3.063 7.411 1.00 98.69 71 TYR A CA 1
ATOM 544 C C . TYR A 1 71 ? -4.105 2.358 7.438 1.00 98.69 71 TYR A C 1
ATOM 546 O O . TYR A 1 71 ? -3.936 1.303 8.053 1.00 98.69 71 TYR A O 1
ATOM 554 N N . GLU A 1 72 ? -3.151 2.932 6.717 1.00 98.75 72 GLU A N 1
ATOM 555 C CA . GLU A 1 72 ? -1.835 2.377 6.419 1.00 98.75 72 GLU A CA 1
ATOM 556 C C . GLU A 1 72 ? -0.756 2.860 7.392 1.00 98.75 72 GLU A C 1
ATOM 558 O O . GLU A 1 72 ? -0.725 4.026 7.786 1.00 98.75 72 GLU A O 1
ATOM 563 N N . GLU A 1 73 ? 0.087 1.912 7.818 1.00 98.19 73 GLU A N 1
ATOM 564 C CA . GLU A 1 73 ? 1.191 2.091 8.771 1.00 98.19 73 GLU A CA 1
ATOM 565 C C . GLU A 1 73 ? 0.867 3.011 9.966 1.00 98.19 73 GLU A C 1
ATOM 567 O O . GLU A 1 73 ? 1.629 3.931 10.282 1.00 98.19 73 GLU A O 1
ATOM 572 N N . PRO A 1 74 ? -0.243 2.777 10.692 1.00 97.69 74 PRO A N 1
ATOM 573 C CA . PRO A 1 74 ? -0.661 3.675 11.767 1.00 97.69 74 PRO A CA 1
ATOM 574 C C . PRO A 1 74 ? 0.310 3.692 12.955 1.00 97.69 74 PRO A C 1
ATOM 576 O O . PRO A 1 74 ? 0.278 4.611 13.771 1.00 97.69 74 PRO A O 1
ATOM 579 N N . LEU A 1 75 ? 1.152 2.661 13.060 1.00 98.06 75 LEU A N 1
ATOM 580 C CA . LEU A 1 75 ? 2.150 2.446 14.098 1.00 98.06 75 LEU A CA 1
ATOM 581 C C . LEU A 1 75 ? 3.440 1.929 13.465 1.00 98.06 75 LEU A C 1
ATOM 583 O O . LEU A 1 75 ? 3.441 1.448 12.336 1.00 98.06 75 LEU A O 1
ATOM 587 N N . SER A 1 76 ? 4.523 1.967 14.241 1.00 96.75 76 SER A N 1
ATOM 588 C CA . SER A 1 76 ? 5.790 1.326 13.882 1.00 96.75 76 SER A CA 1
ATOM 589 C C . SER A 1 76 ? 5.603 -0.148 13.476 1.00 96.75 76 SER A C 1
ATOM 591 O O . SER A 1 76 ? 4.860 -0.854 14.163 1.00 96.75 76 SER A O 1
ATOM 593 N N . PRO A 1 77 ? 6.350 -0.664 12.475 1.00 95.06 77 PRO A N 1
ATOM 594 C CA . PRO A 1 77 ? 6.313 -2.084 12.095 1.00 95.06 77 PRO A CA 1
ATOM 595 C C . PRO A 1 77 ? 6.676 -3.020 13.259 1.00 95.06 77 PRO A C 1
ATOM 597 O O . PRO A 1 77 ? 6.204 -4.147 13.350 1.00 95.06 77 PRO A O 1
ATOM 600 N N . TYR A 1 78 ? 7.457 -2.532 14.228 1.00 96.06 78 TYR A N 1
ATOM 601 C CA . TYR A 1 78 ? 7.823 -3.304 15.416 1.00 96.06 78 TYR A CA 1
ATOM 602 C C . TYR A 1 78 ? 6.679 -3.467 16.430 1.00 96.06 78 TYR A C 1
ATOM 604 O O . TYR A 1 78 ? 6.817 -4.250 17.371 1.00 96.06 78 TYR A O 1
ATOM 612 N N . ASP A 1 79 ? 5.567 -2.743 16.272 1.00 97.94 79 ASP A N 1
ATOM 613 C CA . ASP A 1 79 ? 4.416 -2.783 17.175 1.00 97.94 79 ASP A CA 1
ATOM 614 C C . ASP A 1 79 ? 3.249 -3.614 16.612 1.00 97.94 79 ASP A C 1
ATOM 616 O O . ASP A 1 79 ? 2.106 -3.162 16.513 1.00 97.94 79 ASP A O 1
ATOM 620 N N . VAL A 1 80 ? 3.535 -4.872 16.270 1.00 98.31 80 VAL A N 1
ATOM 621 C CA . VAL A 1 80 ? 2.549 -5.830 15.735 1.00 98.31 80 VAL A CA 1
ATOM 622 C C . VAL A 1 80 ? 1.349 -6.012 16.675 1.00 98.31 80 VAL A C 1
ATOM 624 O O . VAL A 1 80 ? 0.204 -6.111 16.232 1.00 98.31 80 VAL A O 1
ATOM 627 N N . GLU A 1 81 ? 1.586 -6.022 17.990 1.00 98.50 81 GLU A N 1
ATOM 628 C CA . GLU A 1 81 ? 0.507 -6.111 18.979 1.00 98.50 81 GLU A CA 1
ATOM 629 C C . GLU A 1 81 ? -0.384 -4.862 18.953 1.00 98.50 81 GLU A C 1
ATOM 631 O O . GLU A 1 81 ? -1.607 -4.984 19.051 1.00 98.50 81 GLU A O 1
ATOM 636 N N . GLY A 1 82 ? 0.211 -3.676 18.804 1.00 98.50 82 GLY A N 1
ATOM 637 C CA . GLY A 1 82 ? -0.517 -2.422 18.653 1.00 98.50 82 GLY A CA 1
ATOM 638 C C . GLY A 1 82 ? -1.381 -2.406 17.396 1.00 98.50 82 GLY A C 1
ATOM 639 O O . GLY A 1 82 ? -2.548 -2.029 17.477 1.00 98.50 82 GLY A O 1
ATOM 640 N N . LEU A 1 83 ? -0.863 -2.889 16.263 1.00 98.62 83 LEU A N 1
ATOM 641 C CA . LEU A 1 83 ? -1.637 -3.021 15.022 1.00 98.62 83 LEU A CA 1
ATOM 642 C C . LEU A 1 83 ? -2.853 -3.942 15.216 1.00 98.62 83 LEU A C 1
ATOM 644 O O . LEU A 1 83 ? -3.985 -3.552 14.924 1.00 98.62 83 LEU A O 1
ATOM 648 N N . ALA A 1 84 ? -2.654 -5.117 15.822 1.00 98.75 84 ALA A N 1
ATOM 649 C CA . ALA A 1 84 ? -3.748 -6.035 16.151 1.00 98.75 84 ALA A CA 1
ATOM 650 C C . ALA A 1 84 ? -4.751 -5.433 17.154 1.00 98.75 84 ALA A C 1
ATOM 652 O O . ALA A 1 84 ? -5.954 -5.701 17.099 1.00 98.75 84 ALA A O 1
ATOM 653 N N . GLU A 1 85 ? -4.285 -4.616 18.101 1.00 98.69 85 GLU A N 1
ATOM 654 C CA . GLU A 1 85 ? -5.145 -3.879 19.024 1.00 98.69 85 GLU A CA 1
ATOM 655 C C . GLU A 1 85 ? -6.006 -2.836 18.303 1.00 98.69 85 GLU A C 1
ATOM 657 O O . GLU A 1 85 ? -7.210 -2.779 18.566 1.00 98.69 85 GLU A O 1
ATOM 662 N N . LEU A 1 86 ? -5.417 -2.050 17.397 1.00 98.75 86 LEU A N 1
ATOM 663 C CA . LEU A 1 86 ? -6.129 -1.064 16.585 1.00 98.75 86 LEU A CA 1
ATOM 664 C C . LEU A 1 86 ? -7.180 -1.738 15.710 1.00 98.75 86 LEU A C 1
ATOM 666 O O . LEU A 1 86 ? -8.347 -1.362 15.792 1.00 98.75 86 LEU A O 1
ATOM 670 N N . ARG A 1 87 ? -6.810 -2.795 14.981 1.00 98.50 87 ARG A N 1
ATOM 671 C CA . ARG A 1 87 ? -7.733 -3.551 14.126 1.00 98.50 87 ARG A CA 1
ATOM 672 C C . ARG A 1 87 ? -8.936 -4.112 14.888 1.00 98.50 87 ARG A C 1
ATOM 674 O O . ARG A 1 87 ? -10.051 -4.109 14.390 1.00 98.50 87 ARG A O 1
ATOM 681 N N . ARG A 1 88 ? -8.749 -4.566 16.134 1.00 98.62 88 ARG A N 1
ATOM 682 C CA . ARG A 1 88 ? -9.869 -5.032 16.980 1.00 98.62 88 ARG A CA 1
ATOM 683 C C . ARG A 1 88 ? -10.791 -3.911 17.452 1.00 98.62 88 ARG A C 1
ATOM 685 O O . ARG A 1 88 ? -11.913 -4.189 17.874 1.00 98.62 88 ARG A O 1
ATOM 692 N N . LYS A 1 89 ? -10.295 -2.676 17.507 1.00 98.69 89 LYS A N 1
ATOM 693 C CA . LYS A 1 89 ? -11.032 -1.524 18.033 1.00 98.69 89 LYS A CA 1
ATOM 694 C C . LYS A 1 89 ? -11.701 -0.722 16.926 1.00 98.69 89 LYS A C 1
ATOM 696 O O . LYS A 1 89 ? -12.752 -0.144 17.191 1.00 98.69 89 LYS A O 1
ATOM 701 N N . LEU A 1 90 ? -11.093 -0.657 15.752 1.00 98.69 90 LEU A N 1
ATOM 702 C CA . LEU A 1 90 ? -11.508 0.177 14.636 1.00 98.69 90 LEU A CA 1
ATOM 703 C C . LEU A 1 90 ? -12.331 -0.618 13.618 1.00 98.69 90 LEU A C 1
ATOM 705 O O . LEU A 1 90 ? -12.196 -1.831 13.506 1.00 98.69 90 LEU A O 1
ATOM 709 N N . ASN A 1 91 ? -13.194 0.089 12.898 1.00 98.44 91 ASN A N 1
ATOM 710 C CA . ASN A 1 91 ? -13.911 -0.419 11.732 1.00 98.44 91 ASN A CA 1
ATOM 711 C C . ASN A 1 91 ? -13.165 -0.104 10.429 1.00 98.44 91 ASN A C 1
ATOM 713 O O . ASN A 1 91 ? -13.378 -0.801 9.442 1.00 98.44 91 ASN A O 1
ATOM 717 N N . VAL A 1 92 ? -12.309 0.929 10.421 1.00 98.56 92 VAL A N 1
ATOM 718 C CA . VAL A 1 92 ? -11.422 1.204 9.285 1.00 98.56 92 VAL A CA 1
ATOM 719 C C . VAL A 1 92 ? -10.375 0.081 9.170 1.00 98.56 92 VAL A C 1
ATOM 721 O O . VAL A 1 92 ? -9.722 -0.227 10.174 1.00 98.56 92 VAL A O 1
ATOM 724 N N . PRO A 1 93 ? -10.208 -0.546 7.989 1.00 98.69 93 PRO A N 1
ATOM 725 C CA . PRO A 1 93 ? -9.226 -1.609 7.789 1.00 98.69 93 PRO A CA 1
ATOM 726 C C . PRO A 1 93 ? -7.790 -1.150 8.038 1.00 98.69 93 PRO A C 1
ATOM 728 O O . PRO A 1 93 ? -7.424 -0.024 7.697 1.00 98.69 93 PRO A O 1
ATOM 731 N N . ILE A 1 94 ? -6.956 -2.036 8.583 1.00 98.75 94 ILE A N 1
ATOM 732 C CA . ILE A 1 94 ? -5.533 -1.760 8.822 1.00 98.75 94 ILE A CA 1
ATOM 733 C C . ILE A 1 94 ? -4.685 -2.330 7.686 1.00 98.75 94 ILE A C 1
ATOM 735 O O . ILE A 1 94 ? -4.749 -3.528 7.394 1.00 98.75 94 ILE A O 1
ATOM 739 N N . ALA A 1 95 ? -3.843 -1.488 7.091 1.00 98.75 95 ALA A N 1
ATOM 740 C CA . ALA A 1 95 ? -2.858 -1.885 6.093 1.00 98.75 95 ALA A CA 1
ATOM 741 C C . ALA A 1 95 ? -1.429 -1.733 6.642 1.00 98.75 95 ALA A C 1
ATOM 743 O O . ALA A 1 95 ? -1.102 -0.745 7.299 1.00 98.75 95 ALA A O 1
ATOM 744 N N . SER A 1 96 ? -0.555 -2.713 6.402 1.00 98.50 96 SER A N 1
ATOM 745 C CA . SER A 1 96 ? 0.876 -2.603 6.730 1.00 98.50 96 SER A CA 1
ATOM 746 C C . SER A 1 96 ? 1.707 -3.637 5.960 1.00 98.50 96 SER A C 1
ATOM 748 O O . SER A 1 96 ? 1.171 -4.599 5.403 1.00 98.50 96 SER A O 1
ATOM 750 N N . GLY A 1 97 ? 3.028 -3.454 5.923 1.00 97.62 97 GLY A N 1
ATOM 751 C CA . GLY A 1 97 ? 3.958 -4.455 5.393 1.00 97.62 97 GLY A CA 1
ATOM 752 C C . GLY A 1 97 ? 5.066 -3.926 4.487 1.00 97.62 97 GLY A C 1
ATOM 753 O O . GLY A 1 97 ? 5.981 -4.684 4.181 1.00 97.62 97 GLY A O 1
ATOM 754 N N . GLU A 1 98 ? 5.058 -2.653 4.087 1.00 97.00 98 GLU A N 1
ATOM 755 C CA . GLU A 1 98 ? 6.125 -2.089 3.238 1.00 97.00 98 GLU A CA 1
ATOM 756 C C . GLU A 1 98 ? 7.511 -2.149 3.912 1.00 97.00 98 GLU A C 1
ATOM 758 O O . GLU A 1 98 ? 8.552 -2.271 3.257 1.00 97.00 98 GLU A O 1
ATOM 763 N N . ASN A 1 99 ? 7.518 -2.121 5.246 1.00 96.50 99 ASN A N 1
ATOM 764 C CA . ASN A 1 99 ? 8.694 -2.227 6.097 1.00 96.50 99 ASN A CA 1
ATOM 765 C C . ASN A 1 99 ? 8.896 -3.636 6.679 1.00 96.50 99 ASN A C 1
ATOM 767 O O . ASN A 1 99 ? 9.824 -3.842 7.463 1.00 96.50 99 ASN A O 1
ATOM 771 N N . GLU A 1 100 ? 8.088 -4.611 6.254 1.00 97.62 100 GLU A N 1
ATOM 772 C CA . GLU A 1 100 ? 8.241 -6.014 6.623 1.00 97.62 100 GLU A CA 1
ATOM 773 C C . GLU A 1 100 ? 9.051 -6.798 5.595 1.00 97.62 100 GLU A C 1
ATOM 775 O O . GLU A 1 100 ? 8.920 -6.659 4.375 1.00 97.62 100 GLU A O 1
ATOM 780 N N . TYR A 1 101 ? 9.900 -7.688 6.104 1.00 97.56 101 TYR A N 1
ATOM 781 C CA . TYR A 1 101 ? 10.842 -8.434 5.284 1.00 97.56 101 TYR A CA 1
ATOM 782 C C . TYR A 1 101 ? 10.554 -9.920 5.347 1.00 97.56 101 TYR A C 1
ATOM 784 O O . TYR A 1 101 ? 10.469 -10.510 6.425 1.00 97.56 101 TYR A O 1
ATOM 792 N N . THR A 1 102 ? 10.557 -10.550 4.170 1.00 98.38 102 THR A N 1
ATOM 793 C CA . THR A 1 102 ? 10.384 -11.989 3.955 1.00 98.38 102 THR A CA 1
ATOM 794 C C . THR A 1 102 ? 9.053 -12.550 4.449 1.00 98.38 102 THR A C 1
ATOM 796 O O . THR A 1 102 ? 8.382 -11.975 5.297 1.00 98.38 102 THR A O 1
ATOM 799 N N . LYS A 1 103 ? 8.677 -13.751 4.001 1.00 98.50 103 LYS A N 1
ATOM 800 C CA . LYS A 1 103 ? 7.424 -14.386 4.456 1.00 98.50 103 LYS A CA 1
ATOM 801 C C . LYS A 1 103 ? 7.330 -14.598 5.974 1.00 98.50 103 LYS A C 1
ATOM 803 O O . LYS A 1 103 ? 6.243 -14.859 6.468 1.00 98.50 103 LYS A O 1
ATOM 808 N N . TRP A 1 104 ? 8.450 -14.558 6.699 1.00 98.56 104 TRP A N 1
ATOM 809 C CA . TRP A 1 104 ? 8.457 -14.750 8.147 1.00 98.56 104 TRP A CA 1
ATOM 810 C C . TRP A 1 104 ? 7.930 -13.523 8.896 1.00 98.56 104 TRP A C 1
ATOM 812 O O . TRP A 1 104 ? 7.130 -13.717 9.801 1.00 98.56 104 TRP A O 1
ATOM 822 N N . GLY A 1 105 ? 8.287 -12.300 8.480 1.00 98.25 105 GLY A N 1
ATOM 823 C CA . GLY A 1 105 ? 7.693 -11.080 9.049 1.00 98.25 105 GLY A CA 1
ATOM 824 C C . GLY A 1 105 ? 6.194 -11.003 8.755 1.00 98.25 105 GLY A C 1
ATOM 825 O O . GLY A 1 105 ? 5.378 -10.829 9.654 1.00 98.25 105 GLY A O 1
ATOM 826 N N . PHE A 1 106 ? 5.807 -11.305 7.511 1.00 98.69 106 PHE A N 1
ATOM 827 C CA . PHE A 1 106 ? 4.392 -11.368 7.130 1.00 98.69 106 PHE A CA 1
ATOM 828 C C . PHE A 1 106 ? 3.609 -12.453 7.874 1.00 98.69 106 PHE A C 1
ATOM 830 O O . PHE A 1 106 ? 2.490 -12.200 8.303 1.00 98.69 106 PHE A O 1
ATOM 837 N N . ARG A 1 107 ? 4.186 -13.643 8.089 1.00 98.62 107 ARG A N 1
ATOM 838 C CA . ARG A 1 107 ? 3.562 -14.667 8.941 1.00 98.62 107 ARG A CA 1
ATOM 839 C C . ARG A 1 107 ? 3.269 -14.108 10.330 1.00 98.62 107 ARG A C 1
ATOM 841 O O . ARG A 1 107 ? 2.175 -14.331 10.830 1.00 98.62 107 ARG A O 1
ATOM 848 N N . ASP A 1 108 ? 4.218 -13.400 10.934 1.00 98.44 108 ASP A N 1
ATOM 849 C CA . ASP A 1 108 ? 4.055 -12.873 12.289 1.00 98.44 108 ASP A CA 1
ATOM 850 C C . ASP A 1 108 ? 2.939 -11.807 12.339 1.00 98.44 108 ASP A C 1
ATOM 852 O O . ASP A 1 108 ? 2.119 -11.828 13.261 1.00 98.44 108 ASP A O 1
ATOM 856 N N . LEU A 1 109 ? 2.815 -10.955 11.307 1.00 98.50 109 LEU A N 1
ATOM 857 C CA . LEU A 1 109 ? 1.661 -10.056 11.143 1.00 98.50 109 LEU A CA 1
ATOM 858 C C . LEU A 1 109 ? 0.331 -10.822 11.041 1.00 98.50 109 LEU A C 1
ATOM 860 O O . LEU A 1 109 ? -0.656 -10.448 11.681 1.00 98.50 109 LEU A O 1
ATOM 864 N N . PHE A 1 110 ? 0.289 -11.884 10.236 1.00 98.69 110 PHE A N 1
ATOM 865 C CA . PHE A 1 110 ? -0.945 -12.625 9.965 1.00 98.69 110 PHE A CA 1
ATOM 866 C C . PHE A 1 110 ? -1.386 -13.465 11.168 1.00 98.69 110 PHE A C 1
ATOM 868 O O . PHE A 1 110 ? -2.563 -13.455 11.523 1.00 98.69 110 PHE A O 1
ATOM 875 N N . GLU A 1 111 ? -0.455 -14.136 11.852 1.00 98.62 111 GLU A N 1
ATOM 876 C CA . GLU A 1 111 ? -0.730 -14.907 13.072 1.00 98.62 111 GLU A CA 1
ATOM 877 C C . GLU A 1 111 ? -1.239 -14.019 14.213 1.00 98.62 111 GLU A C 1
ATOM 879 O O . GLU A 1 111 ? -2.106 -14.435 14.985 1.00 98.62 111 GLU A O 1
ATOM 884 N N . ALA A 1 112 ? -0.750 -12.779 14.303 1.00 98.50 112 ALA A N 1
ATOM 885 C CA . ALA A 1 112 ? -1.254 -11.795 15.254 1.00 98.50 112 ALA A CA 1
ATOM 886 C C . ALA A 1 112 ? -2.632 -11.224 14.867 1.00 98.50 112 ALA A C 1
ATOM 888 O O . ALA A 1 112 ? -3.280 -10.576 15.694 1.00 98.50 112 ALA A O 1
ATOM 889 N N . GLY A 1 113 ? -3.080 -11.443 13.626 1.00 98.44 113 GLY A N 1
ATOM 890 C CA . GLY A 1 113 ? -4.263 -10.801 13.063 1.00 98.44 113 GLY A CA 1
ATOM 891 C C . GLY A 1 113 ? -4.109 -9.283 12.989 1.00 98.44 113 GLY A C 1
ATOM 892 O O . GLY A 1 113 ? -5.076 -8.576 13.262 1.00 98.44 113 GLY A O 1
ATOM 893 N N . ALA A 1 114 ? -2.902 -8.796 12.688 1.00 98.62 114 ALA A N 1
ATOM 894 C CA . ALA A 1 114 ? -2.529 -7.386 12.785 1.00 98.62 114 ALA A CA 1
ATOM 895 C C . ALA A 1 114 ? -2.996 -6.517 11.609 1.00 98.62 114 ALA A C 1
ATOM 897 O O . ALA A 1 114 ? -3.092 -5.303 11.760 1.00 98.62 114 ALA A O 1
ATOM 898 N N . VAL A 1 115 ? -3.291 -7.125 10.459 1.00 98.69 115 VAL A N 1
ATOM 899 C CA . VAL A 1 115 ? -3.626 -6.415 9.219 1.00 98.69 115 VAL A CA 1
ATOM 900 C C . VAL A 1 115 ? -4.841 -7.032 8.531 1.00 98.69 115 VAL A C 1
ATOM 902 O O . VAL A 1 115 ? -5.089 -8.233 8.652 1.00 98.69 115 VAL A O 1
ATOM 905 N N . ASP A 1 116 ? -5.571 -6.195 7.804 1.00 98.62 116 ASP A N 1
ATOM 906 C CA . ASP A 1 116 ? -6.557 -6.585 6.792 1.00 98.62 116 ASP A CA 1
ATOM 907 C C . ASP A 1 116 ? -5.915 -6.608 5.397 1.00 98.62 116 ASP A C 1
ATOM 909 O O . ASP A 1 116 ? -6.191 -7.506 4.599 1.00 98.62 116 ASP A O 1
ATOM 913 N N . TYR A 1 117 ? -4.997 -5.664 5.149 1.00 98.75 117 TYR A N 1
ATOM 914 C CA . TYR A 1 117 ? -4.225 -5.544 3.915 1.00 98.75 117 TYR A CA 1
ATOM 915 C C . TYR A 1 117 ? -2.721 -5.686 4.183 1.00 98.75 117 TYR A C 1
ATOM 917 O O . TYR A 1 117 ? -2.122 -4.926 4.947 1.00 98.75 117 TYR A O 1
ATOM 925 N N . ALA A 1 118 ? -2.094 -6.657 3.528 1.00 98.62 118 ALA A N 1
ATOM 926 C CA . ALA A 1 118 ? -0.653 -6.864 3.535 1.00 98.62 118 ALA A CA 1
ATOM 927 C C . ALA A 1 118 ? 0.007 -6.139 2.358 1.00 98.62 118 ALA A C 1
ATOM 929 O O . ALA A 1 118 ? -0.445 -6.272 1.221 1.00 98.62 118 ALA A O 1
ATOM 930 N N . MET A 1 119 ? 1.118 -5.442 2.600 1.00 98.44 119 MET A N 1
ATOM 931 C CA . MET A 1 119 ? 1.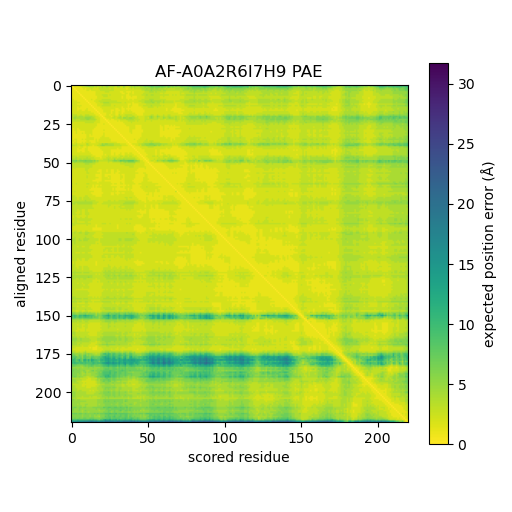762 -4.607 1.572 1.00 98.44 119 MET A CA 1
ATOM 932 C C . MET A 1 119 ? 3.208 -5.012 1.264 1.00 98.44 119 MET A C 1
ATOM 934 O O . MET A 1 119 ? 4.132 -4.231 1.480 1.00 98.44 119 MET A O 1
ATOM 938 N N . PRO A 1 120 ? 3.462 -6.237 0.766 1.00 98.06 120 PRO A N 1
ATOM 939 C CA . PRO A 1 120 ? 4.817 -6.653 0.435 1.00 98.06 120 PRO A CA 1
ATOM 940 C C . PRO A 1 120 ? 5.371 -5.876 -0.756 1.00 98.06 120 PRO A C 1
ATOM 942 O O . PRO A 1 120 ? 4.820 -5.931 -1.849 1.00 98.06 120 PRO A O 1
ATOM 945 N N . ASP A 1 121 ? 6.522 -5.241 -0.577 1.00 97.44 121 ASP A N 1
ATOM 946 C CA . ASP A 1 121 ? 7.241 -4.579 -1.665 1.00 97.44 121 ASP A CA 1
ATOM 947 C C . ASP A 1 121 ? 8.248 -5.548 -2.304 1.00 97.44 121 ASP A C 1
ATOM 949 O O . ASP A 1 121 ? 9.151 -6.067 -1.638 1.00 97.44 121 ASP A O 1
ATOM 953 N N . ALA A 1 122 ? 8.123 -5.798 -3.610 1.00 96.12 122 ALA A N 1
ATOM 954 C CA . ALA A 1 122 ? 9.003 -6.714 -4.335 1.00 96.12 122 ALA A CA 1
ATOM 955 C C . ALA A 1 122 ? 10.481 -6.293 -4.324 1.00 96.12 122 ALA A C 1
ATOM 957 O O . ALA A 1 122 ? 11.360 -7.154 -4.366 1.00 96.12 122 ALA A O 1
ATOM 958 N N . MET A 1 123 ? 10.773 -5.000 -4.242 1.00 94.81 123 MET A N 1
ATOM 959 C CA . MET A 1 123 ? 12.124 -4.445 -4.171 1.00 94.81 123 MET A CA 1
ATOM 960 C C . MET A 1 123 ? 12.700 -4.458 -2.749 1.00 94.81 123 MET A C 1
ATOM 962 O O . MET A 1 123 ? 13.906 -4.274 -2.588 1.00 94.81 123 MET A O 1
ATOM 966 N N . ARG A 1 124 ? 11.880 -4.720 -1.721 1.00 96.00 124 ARG A N 1
ATOM 967 C CA . ARG A 1 124 ? 12.311 -4.703 -0.309 1.00 96.00 124 ARG A CA 1
ATOM 968 C C . ARG A 1 124 ? 12.233 -6.074 0.354 1.00 96.00 124 ARG A C 1
ATOM 970 O O . ARG A 1 124 ? 13.226 -6.556 0.896 1.00 96.00 124 ARG A O 1
ATOM 977 N N . CYS A 1 125 ? 11.088 -6.752 0.274 1.00 96.38 125 CYS A N 1
ATOM 978 C CA . CYS A 1 125 ? 10.793 -7.928 1.101 1.00 96.38 125 CYS A CA 1
ATOM 979 C C . CYS A 1 125 ? 11.553 -9.210 0.702 1.00 96.38 125 CYS A C 1
ATOM 981 O O . CYS A 1 125 ? 11.468 -10.214 1.412 1.00 96.38 125 CYS A O 1
ATOM 983 N N . GLY A 1 126 ? 12.309 -9.190 -0.403 1.00 96.88 126 GLY A N 1
ATOM 984 C CA . GLY A 1 126 ? 13.137 -10.315 -0.858 1.00 96.88 126 GLY A CA 1
ATOM 985 C C . GLY A 1 126 ? 12.986 -10.687 -2.337 1.00 96.88 126 GLY A C 1
ATOM 986 O O . GLY A 1 126 ? 13.344 -11.805 -2.719 1.00 96.88 126 GLY A O 1
ATOM 987 N N . GLY A 1 127 ? 12.464 -9.788 -3.177 1.00 97.06 127 GLY A N 1
ATOM 988 C CA . GLY A 1 127 ? 12.280 -10.031 -4.608 1.00 97.06 127 GLY A CA 1
ATOM 989 C C . GLY A 1 127 ? 10.950 -10.704 -4.946 1.00 97.06 127 GLY A C 1
ATOM 990 O O . GLY A 1 127 ? 10.264 -11.245 -4.080 1.00 97.06 127 GLY A O 1
ATOM 991 N N . ILE A 1 128 ? 10.661 -10.792 -6.249 1.00 97.94 128 ILE A N 1
ATOM 992 C CA . ILE A 1 128 ? 9.479 -11.462 -6.833 1.00 97.94 128 ILE A CA 1
ATOM 993 C C . ILE A 1 128 ? 9.210 -12.831 -6.192 1.00 97.94 128 ILE A C 1
ATOM 995 O O . ILE A 1 128 ? 8.070 -13.196 -5.912 1.00 97.94 128 ILE A O 1
ATOM 999 N N . THR A 1 129 ? 10.266 -13.614 -5.954 1.00 98.31 129 THR A N 1
ATOM 1000 C CA . THR A 1 129 ? 10.133 -14.957 -5.374 1.00 98.31 129 THR A CA 1
ATOM 1001 C C . THR A 1 129 ? 9.594 -14.920 -3.948 1.00 98.31 129 THR A C 1
ATOM 1003 O O . THR A 1 129 ? 8.807 -15.791 -3.582 1.00 98.31 129 THR A O 1
ATOM 1006 N N . GLU A 1 130 ? 10.027 -13.966 -3.129 1.00 98.56 130 GLU A N 1
ATOM 1007 C CA . GLU A 1 130 ? 9.579 -13.875 -1.743 1.00 98.56 130 GLU A CA 1
ATOM 1008 C C . GLU A 1 130 ? 8.199 -13.215 -1.662 1.00 98.56 130 GLU A C 1
ATOM 1010 O O . GLU A 1 130 ? 7.340 -13.754 -0.971 1.00 98.56 130 GLU A O 1
ATOM 1015 N N . THR A 1 131 ? 7.921 -12.185 -2.472 1.00 98.25 131 THR A N 1
ATOM 1016 C CA . THR A 1 131 ? 6.580 -11.583 -2.605 1.00 98.25 131 THR A CA 1
ATOM 1017 C C . THR A 1 131 ? 5.531 -12.627 -2.985 1.00 98.25 131 THR A C 1
ATOM 1019 O O . THR A 1 131 ? 4.503 -12.729 -2.328 1.00 98.25 131 THR A O 1
ATOM 1022 N N . ARG A 1 132 ? 5.814 -13.504 -3.961 1.00 98.25 132 ARG A N 1
ATOM 1023 C CA . ARG A 1 132 ? 4.894 -14.602 -4.321 1.00 98.25 132 ARG A CA 1
ATOM 1024 C C . ARG A 1 132 ? 4.614 -15.561 -3.163 1.00 98.25 132 ARG A C 1
ATOM 1026 O O . ARG A 1 132 ? 3.506 -16.076 -3.062 1.00 98.25 132 ARG A O 1
ATOM 1033 N N . LYS A 1 133 ? 5.600 -15.824 -2.298 1.00 98.56 133 LYS A N 1
ATOM 1034 C CA . LYS A 1 133 ? 5.387 -16.654 -1.098 1.00 98.56 133 LYS A CA 1
ATOM 1035 C C . LYS A 1 133 ? 4.542 -15.929 -0.058 1.00 98.56 133 LYS A C 1
ATOM 1037 O O . LYS A 1 133 ? 3.772 -16.591 0.624 1.00 98.56 133 LYS A O 1
ATOM 1042 N N . VAL A 1 134 ? 4.700 -14.612 0.070 1.00 98.69 134 VAL A N 1
ATOM 1043 C CA . VAL A 1 134 ? 3.880 -13.779 0.958 1.00 98.69 134 VAL A CA 1
ATOM 1044 C C . VAL A 1 134 ? 2.429 -13.780 0.482 1.00 98.69 134 VAL A C 1
ATOM 1046 O O . VAL A 1 134 ? 1.553 -14.088 1.278 1.00 98.69 134 VAL A O 1
ATOM 1049 N N . CYS A 1 135 ? 2.177 -13.553 -0.810 1.00 98.38 135 CYS A N 1
ATOM 1050 C CA . CYS A 1 135 ? 0.827 -13.611 -1.374 1.00 98.38 135 CYS A CA 1
ATOM 1051 C C . CYS A 1 135 ? 0.169 -14.981 -1.159 1.00 98.38 135 CYS A C 1
ATOM 1053 O O . CYS A 1 135 ? -0.942 -15.054 -0.648 1.00 98.38 135 CYS A O 1
ATOM 1055 N N . ALA A 1 136 ? 0.887 -16.071 -1.451 1.00 98.25 136 ALA A N 1
ATOM 1056 C CA . ALA A 1 136 ? 0.381 -17.425 -1.221 1.00 98.25 136 ALA A CA 1
ATOM 1057 C C . ALA A 1 136 ? 0.119 -17.724 0.268 1.00 98.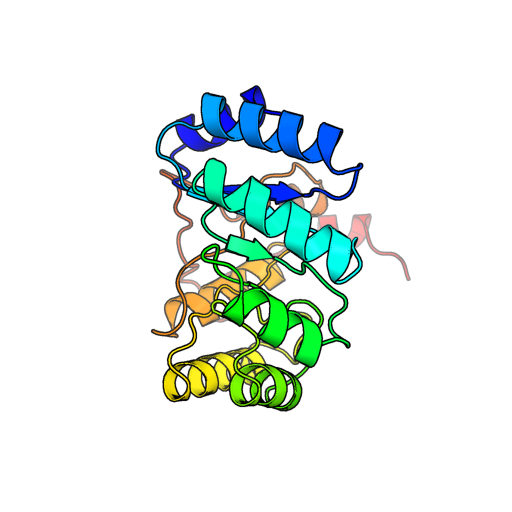25 136 ALA A C 1
ATOM 1059 O O . ALA A 1 136 ? -0.751 -18.526 0.600 1.00 98.25 136 ALA A O 1
ATOM 1060 N N . LEU A 1 137 ? 0.885 -17.108 1.175 1.00 98.38 137 LEU A N 1
ATOM 1061 C CA . LEU A 1 137 ? 0.635 -17.197 2.610 1.00 98.38 137 LEU A CA 1
ATOM 1062 C C . LEU A 1 137 ? -0.617 -16.401 2.999 1.00 98.38 137 LEU A C 1
ATOM 1064 O O . LEU A 1 137 ? -1.415 -16.906 3.777 1.00 98.38 137 LEU A O 1
ATOM 1068 N N . ALA A 1 138 ? -0.805 -15.204 2.444 1.00 98.44 138 ALA A N 1
ATOM 1069 C CA . ALA A 1 138 ? -1.955 -14.349 2.719 1.00 98.44 138 ALA A CA 1
ATOM 1070 C C . ALA A 1 138 ? -3.286 -15.033 2.352 1.00 98.44 138 ALA A C 1
ATOM 1072 O O . ALA A 1 138 ? -4.229 -14.966 3.137 1.00 98.44 138 ALA A O 1
ATOM 1073 N N . GLU A 1 139 ? -3.325 -15.805 1.254 1.00 97.88 139 GLU A N 1
ATOM 1074 C CA . GLU A 1 139 ? -4.481 -16.649 0.888 1.00 97.88 139 GLU A CA 1
ATOM 1075 C C . GLU A 1 139 ? -4.892 -17.612 2.013 1.00 97.88 139 GLU A C 1
ATOM 1077 O O . GLU A 1 139 ? -6.075 -17.844 2.233 1.00 97.88 139 GLU A O 1
ATOM 1082 N N . ALA A 1 140 ? -3.929 -18.178 2.748 1.00 97.88 140 ALA A N 1
ATOM 1083 C CA . ALA A 1 140 ? -4.213 -19.118 3.833 1.00 97.88 140 ALA A CA 1
ATOM 1084 C C . ALA A 1 140 ? -4.731 -18.440 5.114 1.00 97.88 140 ALA A C 1
ATOM 1086 O O . ALA A 1 140 ? -5.237 -19.128 6.000 1.00 97.88 140 ALA A O 1
ATOM 1087 N N . PHE A 1 141 ? -4.569 -17.121 5.221 1.00 98.12 141 PHE A N 1
ATOM 1088 C CA . PHE A 1 141 ? -4.992 -16.308 6.361 1.00 98.12 141 PHE A CA 1
ATOM 1089 C C . PHE A 1 141 ? -6.184 -15.397 6.030 1.00 98.12 141 PHE A C 1
ATOM 1091 O O . PHE A 1 141 ? -6.575 -14.605 6.884 1.00 98.12 141 PHE A O 1
ATOM 1098 N N . ASP A 1 142 ? -6.751 -15.508 4.822 1.00 96.81 142 ASP A N 1
ATOM 1099 C CA . ASP A 1 142 ? -7.809 -14.627 4.310 1.00 96.81 142 ASP A CA 1
ATOM 1100 C C . ASP A 1 142 ? -7.420 -13.131 4.375 1.00 96.81 142 ASP A C 1
ATOM 1102 O O . ASP A 1 142 ? -8.231 -12.271 4.718 1.00 96.81 142 ASP A O 1
ATOM 1106 N N . VAL A 1 143 ? -6.156 -12.820 4.058 1.00 98.38 143 VAL A N 1
ATOM 1107 C CA . VAL A 1 143 ? -5.610 -11.451 4.014 1.00 98.38 143 VAL A CA 1
ATOM 1108 C C . VAL A 1 143 ? -5.417 -11.015 2.562 1.00 98.38 143 VAL A C 1
ATOM 1110 O O . VAL A 1 143 ? -4.841 -11.750 1.756 1.00 98.38 143 VAL A O 1
ATOM 1113 N N . VAL A 1 144 ? -5.858 -9.801 2.230 1.00 98.31 144 VAL A N 1
ATOM 1114 C CA . VAL A 1 144 ? -5.665 -9.214 0.896 1.00 98.31 144 VAL A CA 1
ATOM 1115 C C . VAL A 1 144 ? -4.257 -8.639 0.791 1.00 98.31 144 VAL A C 1
ATOM 1117 O O . VAL A 1 144 ? -3.728 -8.068 1.741 1.00 98.31 144 VAL A O 1
ATOM 1120 N N . CYS A 1 145 ? -3.627 -8.779 -0.370 1.00 98.25 145 CYS A N 1
ATOM 1121 C CA . CYS A 1 145 ? -2.350 -8.154 -0.680 1.00 98.25 145 CYS A CA 1
ATOM 1122 C C . CYS A 1 145 ? -2.544 -6.912 -1.565 1.00 98.25 145 CYS A C 1
ATOM 1124 O O . CYS A 1 145 ? -3.194 -6.959 -2.605 1.00 98.25 145 CYS A O 1
ATOM 1126 N N . THR A 1 146 ? -1.905 -5.808 -1.200 1.00 97.12 146 THR A N 1
ATOM 1127 C CA . THR A 1 146 ? -1.750 -4.618 -2.047 1.00 97.12 146 THR A CA 1
ATOM 1128 C C . THR A 1 146 ? -0.279 -4.214 -2.010 1.00 97.12 146 THR A C 1
ATOM 1130 O O . THR A 1 146 ? 0.139 -3.497 -1.106 1.00 97.12 146 THR A O 1
ATOM 1133 N N . PRO A 1 147 ? 0.568 -4.778 -2.893 1.00 96.00 147 PRO A N 1
ATOM 1134 C CA . PRO A 1 147 ? 2.007 -4.547 -2.849 1.00 96.00 147 PRO A CA 1
ATOM 1135 C C . PRO A 1 147 ? 2.362 -3.055 -2.841 1.00 96.00 147 PRO A C 1
ATOM 1137 O O . PRO A 1 147 ? 1.969 -2.328 -3.754 1.00 96.00 147 PRO A O 1
ATOM 1140 N N . HIS A 1 148 ? 3.147 -2.628 -1.849 1.00 97.12 148 HIS A N 1
ATOM 1141 C CA . HIS A 1 148 ? 3.775 -1.309 -1.874 1.00 97.12 148 HIS A CA 1
ATOM 1142 C C . HIS A 1 148 ? 4.734 -1.229 -3.070 1.00 97.12 148 HIS A C 1
ATOM 1144 O O . HIS A 1 148 ? 5.474 -2.177 -3.366 1.00 97.12 148 HIS A O 1
ATOM 1150 N N . CYS A 1 149 ? 4.694 -0.110 -3.782 1.00 92.44 149 CYS A N 1
ATOM 1151 C CA . CYS A 1 149 ? 5.388 0.087 -5.042 1.00 92.44 149 CYS A CA 1
ATOM 1152 C C . CYS A 1 149 ? 5.784 1.553 -5.274 1.00 92.44 149 CYS A C 1
ATOM 1154 O O . CYS A 1 149 ? 5.494 2.141 -6.316 1.00 92.44 149 CYS A O 1
ATOM 1156 N N . TYR A 1 150 ? 6.546 2.125 -4.344 1.00 84.62 150 TYR A N 1
ATOM 1157 C CA . TYR A 1 150 ? 7.191 3.426 -4.531 1.00 84.62 150 TYR A CA 1
ATOM 1158 C C . TYR A 1 150 ? 8.615 3.275 -5.103 1.00 84.62 150 TYR A C 1
ATOM 1160 O O . TYR A 1 150 ? 9.625 3.329 -4.397 1.00 84.62 150 TYR A O 1
ATOM 1168 N N . THR A 1 151 ? 8.711 2.980 -6.403 1.00 77.31 151 THR A N 1
ATOM 1169 C CA . THR A 1 151 ? 9.978 2.670 -7.099 1.00 77.31 151 THR A CA 1
ATOM 1170 C C . THR A 1 151 ? 9.889 2.939 -8.602 1.00 77.31 151 THR A C 1
ATOM 1172 O O . THR A 1 151 ? 8.788 3.107 -9.115 1.00 77.31 151 THR A O 1
ATOM 1175 N N . THR A 1 152 ? 11.019 2.968 -9.322 1.00 82.12 152 THR A N 1
ATOM 1176 C CA . THR A 1 152 ? 11.050 3.211 -10.777 1.00 82.12 152 THR A CA 1
ATOM 1177 C C . THR A 1 152 ? 10.330 2.108 -11.564 1.00 82.12 152 THR A C 1
ATOM 1179 O O . THR A 1 152 ? 9.988 1.047 -11.033 1.00 82.12 152 THR A O 1
ATOM 1182 N N . GLY A 1 153 ? 10.149 2.306 -12.873 1.00 83.19 153 GLY A N 1
ATOM 1183 C CA . GLY A 1 153 ? 9.412 1.380 -13.742 1.00 83.19 153 GLY A CA 1
ATOM 1184 C C . GLY A 1 153 ? 9.876 -0.091 -13.721 1.00 83.19 153 GLY A C 1
ATOM 1185 O O . GLY A 1 153 ? 9.075 -0.972 -14.018 1.00 83.19 153 GLY A O 1
ATOM 1186 N N . VAL A 1 154 ? 11.118 -0.404 -13.313 1.00 90.44 154 VAL A N 1
ATOM 1187 C CA . VAL A 1 154 ? 11.587 -1.797 -13.163 1.00 90.44 154 VAL A CA 1
ATOM 1188 C C . VAL A 1 154 ? 10.867 -2.477 -12.002 1.00 90.44 154 VAL A C 1
ATOM 1190 O O . VAL A 1 154 ? 10.379 -3.600 -12.149 1.00 90.44 154 VAL A O 1
ATOM 1193 N N . GLY A 1 155 ? 10.797 -1.807 -10.851 1.00 91.69 155 GLY A N 1
ATOM 1194 C CA . GLY A 1 155 ? 10.104 -2.339 -9.687 1.00 91.69 155 GLY A CA 1
ATOM 1195 C C . GLY A 1 155 ? 8.590 -2.347 -9.893 1.00 91.69 155 GLY A C 1
ATOM 1196 O O . GLY A 1 155 ? 7.957 -3.346 -9.563 1.00 91.69 155 GLY A O 1
ATOM 1197 N N . LEU A 1 156 ? 8.039 -1.330 -10.567 1.00 92.44 156 LEU A N 1
ATOM 1198 C CA . LEU A 1 156 ? 6.635 -1.320 -10.983 1.00 92.44 156 LEU A CA 1
ATOM 1199 C C . LEU A 1 156 ? 6.291 -2.52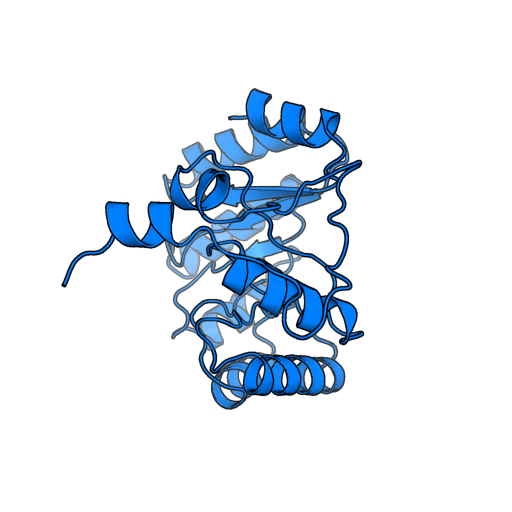8 -11.863 1.00 92.44 156 LEU A C 1
ATOM 1201 O O . LEU A 1 156 ? 5.367 -3.272 -11.545 1.00 92.44 156 LEU A O 1
ATOM 1205 N N . ALA A 1 157 ? 7.072 -2.799 -12.913 1.00 93.56 157 ALA A N 1
ATOM 1206 C CA . ALA A 1 157 ? 6.848 -3.960 -13.771 1.00 93.56 157 ALA A CA 1
ATOM 1207 C C . ALA A 1 157 ? 6.947 -5.285 -12.996 1.00 93.56 157 ALA A C 1
ATOM 1209 O O . ALA A 1 157 ? 6.119 -6.180 -13.180 1.00 93.56 157 ALA A O 1
ATOM 1210 N N . ALA A 1 158 ? 7.924 -5.416 -12.092 1.00 95.25 158 ALA A N 1
ATOM 1211 C CA . ALA A 1 158 ? 8.047 -6.591 -11.230 1.00 95.25 158 ALA A CA 1
ATOM 1212 C C . ALA A 1 158 ? 6.809 -6.790 -10.338 1.00 95.25 158 ALA A C 1
ATOM 1214 O O . ALA A 1 158 ? 6.298 -7.909 -10.246 1.00 95.25 158 ALA A O 1
ATOM 1215 N N . THR A 1 159 ? 6.309 -5.716 -9.726 1.00 95.62 159 THR A N 1
ATOM 1216 C CA . THR A 1 159 ? 5.099 -5.727 -8.897 1.00 95.62 159 THR A CA 1
ATOM 1217 C C . THR A 1 159 ? 3.859 -6.085 -9.712 1.00 95.62 159 THR A C 1
ATOM 1219 O O . THR A 1 159 ? 3.093 -6.956 -9.300 1.00 95.62 159 THR A O 1
ATOM 1222 N N . MET A 1 160 ? 3.693 -5.505 -10.904 1.00 95.44 160 MET A N 1
ATOM 1223 C CA . MET A 1 160 ? 2.570 -5.799 -11.800 1.00 95.44 160 MET A CA 1
ATOM 1224 C C . MET A 1 160 ? 2.508 -7.278 -12.192 1.00 95.44 160 MET A C 1
ATOM 1226 O O . MET A 1 160 ? 1.434 -7.874 -12.164 1.00 95.44 160 MET A O 1
ATOM 1230 N N . HIS A 1 161 ? 3.651 -7.900 -12.508 1.00 96.88 161 HIS A N 1
ATOM 1231 C CA . HIS A 1 161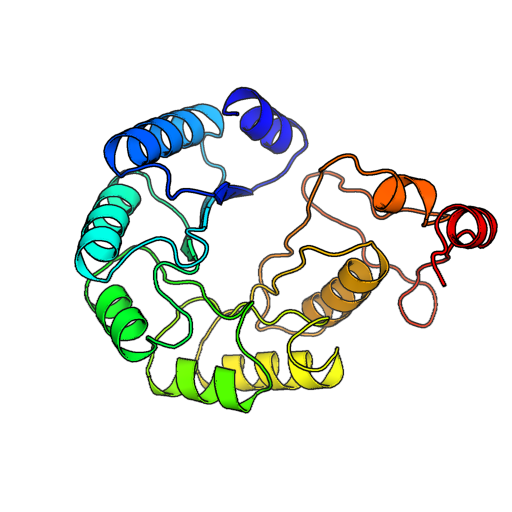 ? 3.704 -9.335 -12.820 1.00 96.88 161 HIS A CA 1
ATOM 1232 C C . HIS A 1 161 ? 3.325 -10.213 -11.622 1.00 96.88 161 HIS A C 1
ATOM 1234 O O . HIS A 1 161 ? 2.695 -11.255 -11.804 1.00 96.88 161 HIS A O 1
ATOM 1240 N N . VAL A 1 162 ? 3.681 -9.817 -10.395 1.00 96.06 162 VAL A N 1
ATOM 1241 C CA . VAL A 1 162 ? 3.249 -10.536 -9.184 1.00 96.06 162 VAL A CA 1
ATOM 1242 C C . VAL A 1 162 ? 1.749 -10.374 -8.963 1.00 96.06 162 VAL A C 1
ATOM 1244 O O . VAL A 1 162 ? 1.067 -11.372 -8.736 1.00 96.06 162 VAL A O 1
ATOM 1247 N N . LEU A 1 163 ? 1.242 -9.144 -9.067 1.00 96.00 163 LEU A N 1
ATOM 1248 C CA . LEU A 1 163 ? -0.168 -8.817 -8.884 1.00 96.00 163 LEU A CA 1
ATOM 1249 C C . LEU A 1 163 ? -1.048 -9.570 -9.887 1.00 96.00 163 LEU A C 1
ATOM 1251 O O . LEU A 1 163 ? -1.988 -10.248 -9.488 1.00 96.00 163 LEU A O 1
ATOM 1255 N N . ALA A 1 164 ? -0.684 -9.558 -11.170 1.00 95.75 164 ALA A N 1
ATOM 1256 C CA . ALA A 1 164 ? -1.416 -10.267 -12.218 1.00 95.75 164 ALA A CA 1
ATOM 1257 C C . ALA A 1 164 ? -1.421 -11.799 -12.042 1.00 95.75 164 ALA A C 1
ATOM 1259 O O . ALA A 1 164 ? -2.294 -12.483 -12.577 1.00 95.75 164 ALA A O 1
ATOM 1260 N N . ALA A 1 165 ? -0.445 -12.352 -11.315 1.00 95.88 165 ALA A N 1
ATOM 1261 C CA . ALA A 1 165 ? -0.286 -13.790 -11.110 1.00 95.88 165 ALA A CA 1
ATOM 1262 C C . ALA A 1 165 ? -0.847 -14.300 -9.770 1.00 95.88 165 ALA A C 1
ATOM 1264 O O . ALA A 1 165 ? -0.745 -15.501 -9.501 1.00 95.88 165 ALA A O 1
ATOM 1265 N N . SER A 1 166 ? -1.390 -13.421 -8.924 1.00 95.81 166 SER A N 1
ATOM 1266 C CA . SER A 1 166 ? -1.802 -13.739 -7.556 1.00 95.81 166 SER A CA 1
ATOM 1267 C C . SER A 1 166 ? -3.271 -13.376 -7.321 1.00 95.81 166 SER A C 1
ATOM 1269 O O . SER A 1 166 ? -3.617 -12.201 -7.409 1.00 95.81 166 SER A O 1
ATOM 1271 N N . PRO A 1 167 ? -4.140 -14.337 -6.952 1.00 94.50 167 PRO A N 1
ATOM 1272 C CA . PRO A 1 167 ? -5.538 -14.043 -6.641 1.00 94.50 167 PRO A CA 1
ATOM 1273 C C . PRO A 1 167 ? -5.714 -13.303 -5.307 1.00 94.50 167 PRO A C 1
ATOM 1275 O O . PRO A 1 167 ? -6.791 -12.779 -5.053 1.00 94.50 167 PRO A O 1
ATOM 1278 N N . ALA A 1 168 ? -4.680 -13.259 -4.458 1.00 94.75 168 ALA A N 1
ATOM 1279 C CA . ALA A 1 168 ? -4.703 -12.497 -3.212 1.00 94.75 168 ALA A CA 1
ATOM 1280 C C . ALA A 1 168 ? -4.535 -10.990 -3.425 1.00 94.75 168 ALA A C 1
ATOM 1282 O O . ALA A 1 168 ? -4.706 -10.238 -2.472 1.00 94.75 168 ALA A O 1
ATOM 1283 N N . CYS A 1 169 ? -4.121 -10.549 -4.619 1.00 96.44 169 CYS A N 1
ATOM 1284 C CA . CYS A 1 169 ? -3.814 -9.146 -4.853 1.00 96.44 169 CYS A CA 1
ATOM 1285 C C . CYS A 1 169 ? -5.021 -8.358 -5.369 1.00 96.44 169 CYS A C 1
ATOM 1287 O O . CYS A 1 169 ? -5.784 -8.867 -6.187 1.00 96.44 169 CYS A O 1
ATOM 1289 N N . GLU A 1 170 ? -5.145 -7.103 -4.934 1.00 94.12 170 GLU A N 1
ATOM 1290 C CA . GLU A 1 170 ? -6.252 -6.220 -5.325 1.00 94.12 170 GLU A CA 1
ATOM 1291 C C . GLU A 1 170 ? -5.762 -4.955 -6.038 1.00 94.12 170 GLU A C 1
ATOM 1293 O O . GLU A 1 170 ? -5.968 -4.802 -7.244 1.00 94.12 170 GLU A O 1
ATOM 1298 N N . TRP A 1 171 ? -5.076 -4.070 -5.312 1.00 95.94 171 TRP A N 1
ATOM 1299 C CA . TRP A 1 171 ? -4.666 -2.761 -5.813 1.00 95.94 171 TRP A CA 1
ATOM 1300 C C . TRP A 1 171 ? -3.201 -2.736 -6.251 1.00 95.94 171 TRP A C 1
ATOM 1302 O O . TRP A 1 171 ? -2.333 -3.372 -5.650 1.00 95.94 171 TRP A O 1
ATOM 1312 N N . LEU A 1 172 ? -2.936 -1.977 -7.316 1.00 95.25 172 LEU A N 1
ATOM 1313 C CA . LEU A 1 172 ? -1.594 -1.585 -7.727 1.00 95.25 172 LEU A CA 1
ATOM 1314 C C . LEU A 1 172 ? -1.346 -0.159 -7.241 1.00 95.25 172 LEU A C 1
ATOM 1316 O O . LEU A 1 172 ? -2.041 0.761 -7.670 1.00 95.25 172 LEU A O 1
ATOM 1320 N N . GLU A 1 173 ? -0.335 0.035 -6.401 1.00 95.06 173 GLU A N 1
ATOM 1321 C CA . GLU A 1 173 ? 0.168 1.377 -6.131 1.00 95.06 173 GLU A CA 1
ATOM 1322 C C . GLU A 1 173 ? 0.901 1.915 -7.366 1.00 95.06 173 GLU A C 1
ATOM 1324 O O . GLU A 1 173 ? 1.796 1.267 -7.915 1.00 95.06 173 GLU A O 1
ATOM 1329 N N . PHE A 1 174 ? 0.504 3.105 -7.806 1.00 92.06 174 PHE A N 1
ATOM 1330 C CA . PHE A 1 174 ? 1.105 3.805 -8.932 1.00 92.06 174 PHE A CA 1
ATOM 1331 C C . PHE A 1 174 ? 1.398 5.241 -8.506 1.00 92.06 174 PHE A C 1
ATOM 1333 O O . PHE A 1 174 ? 0.473 5.963 -8.138 1.00 92.06 174 PHE A O 1
ATOM 1340 N N . ASP A 1 175 ? 2.666 5.652 -8.553 1.00 86.81 175 ASP A N 1
ATOM 1341 C CA . ASP A 1 175 ? 3.065 7.037 -8.301 1.00 86.81 175 ASP A CA 1
ATOM 1342 C C . ASP A 1 175 ? 3.047 7.837 -9.616 1.00 86.81 175 ASP A C 1
ATOM 1344 O O . ASP A 1 175 ? 3.887 7.600 -10.485 1.00 86.81 175 ASP A O 1
ATOM 1348 N N . PRO A 1 176 ? 2.110 8.788 -9.789 1.00 79.38 176 PRO A N 1
ATOM 1349 C CA . PRO A 1 176 ? 2.030 9.639 -10.973 1.00 79.38 176 PRO A CA 1
ATOM 1350 C C . PRO A 1 176 ? 2.953 10.868 -10.890 1.00 79.38 176 PRO A C 1
ATOM 1352 O O . PRO A 1 176 ? 2.761 11.830 -11.634 1.00 79.38 176 PRO A O 1
ATOM 1355 N N . THR A 1 177 ? 3.873 10.934 -9.925 1.00 76.44 177 THR A N 1
ATOM 1356 C CA . THR A 1 177 ? 4.762 12.088 -9.766 1.00 76.44 177 THR A CA 1
ATOM 1357 C C . THR A 1 177 ? 5.779 12.159 -10.901 1.00 76.44 177 THR A C 1
ATOM 1359 O O . THR A 1 177 ? 6.535 11.222 -11.140 1.00 76.44 177 THR A O 1
ATOM 1362 N N . GLU A 1 178 ? 5.828 13.319 -11.558 1.00 71.31 178 GLU A N 1
ATOM 1363 C CA . GLU A 1 178 ? 6.824 13.634 -12.581 1.00 71.31 178 GLU A CA 1
ATOM 1364 C C . GLU A 1 178 ? 8.229 13.627 -11.963 1.00 71.31 178 GLU A C 1
ATOM 1366 O O . GLU A 1 178 ? 8.580 14.465 -11.122 1.00 71.31 178 GLU A O 1
ATOM 1371 N N . PHE A 1 179 ? 9.038 12.650 -12.358 1.00 72.12 179 PHE A N 1
ATOM 1372 C CA . PHE A 1 179 ? 10.431 12.533 -11.952 1.00 72.12 179 PHE A CA 1
ATOM 1373 C C . PHE A 1 179 ? 11.250 12.080 -13.163 1.00 72.12 179 PHE A C 1
ATOM 1375 O O . PHE A 1 179 ? 10.900 11.065 -13.766 1.00 72.12 179 PHE A O 1
ATOM 1382 N N . PRO A 1 180 ? 12.362 12.760 -13.507 1.00 69.56 180 PRO A N 1
ATOM 1383 C CA . PRO A 1 180 ? 13.097 12.485 -14.746 1.00 69.56 180 PRO A CA 1
ATOM 1384 C C . PRO A 1 180 ? 13.493 11.014 -14.924 1.00 69.56 180 PRO A C 1
ATOM 1386 O O . PRO A 1 180 ? 13.380 10.463 -16.011 1.00 69.56 180 PRO A O 1
ATOM 1389 N N . LEU A 1 181 ? 13.862 10.313 -13.844 1.00 73.56 181 LEU A N 1
ATOM 1390 C CA . LEU A 1 181 ? 14.198 8.885 -13.923 1.00 73.56 181 LEU A CA 1
ATOM 1391 C C . LEU A 1 181 ? 12.982 7.974 -14.180 1.00 73.56 181 LEU A C 1
ATOM 1393 O O . LEU A 1 181 ? 13.163 6.840 -14.603 1.00 73.56 181 LEU A O 1
ATOM 1397 N N . TYR A 1 182 ? 11.754 8.409 -13.898 1.00 70.00 182 TYR A N 1
ATOM 1398 C CA . TYR A 1 182 ? 10.547 7.656 -14.262 1.00 70.00 182 TYR A CA 1
ATOM 1399 C C . TYR A 1 182 ? 10.169 7.882 -15.724 1.00 70.00 182 TYR A C 1
ATOM 1401 O 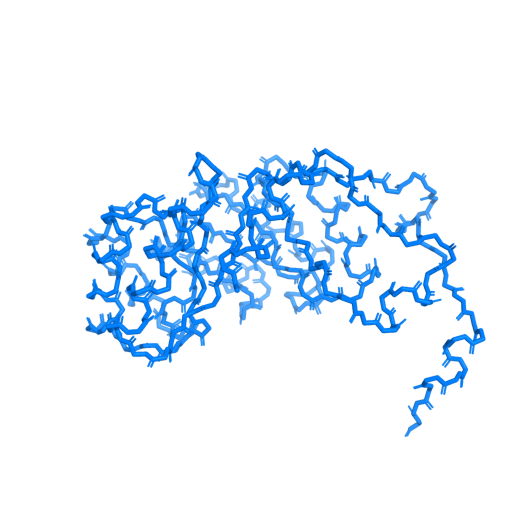O . TYR A 1 182 ? 9.774 6.937 -16.403 1.00 70.00 182 TYR A O 1
ATOM 1409 N N . GLU A 1 183 ? 10.316 9.115 -16.201 1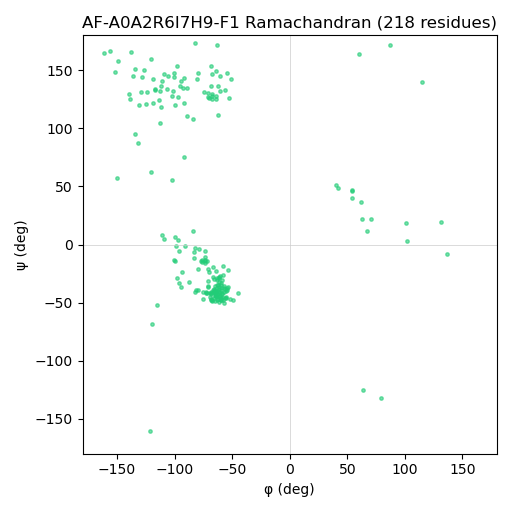.00 73.75 183 GLU A N 1
ATOM 1410 C CA . GLU A 1 183 ? 9.891 9.516 -17.543 1.00 73.75 183 GLU A CA 1
ATOM 1411 C C . GLU A 1 183 ? 10.911 9.153 -18.622 1.00 73.75 183 GLU A C 1
ATOM 1413 O O . GLU A 1 183 ? 10.531 8.693 -19.696 1.00 73.75 183 GLU A O 1
ATOM 1418 N N . GLU A 1 184 ? 12.201 9.338 -18.341 1.00 84.12 184 GLU A N 1
ATOM 1419 C CA . GLU A 1 184 ? 13.258 9.254 -19.352 1.00 84.12 184 GLU A CA 1
ATOM 1420 C C . GLU A 1 184 ? 13.955 7.890 -19.366 1.00 84.12 184 GLU A C 1
ATOM 1422 O O . GLU A 1 184 ? 14.430 7.449 -20.409 1.00 84.12 184 GLU A O 1
ATOM 1427 N N . LEU A 1 185 ? 14.012 7.183 -18.230 1.00 86.75 185 LEU A N 1
ATOM 1428 C CA . LEU A 1 185 ? 14.768 5.927 -18.135 1.00 86.75 185 LEU A CA 1
ATOM 1429 C C . LEU A 1 185 ? 14.176 4.805 -18.996 1.00 86.75 185 LEU A C 1
ATOM 1431 O O . LEU A 1 185 ? 14.905 3.897 -19.386 1.00 86.75 185 LEU A O 1
ATOM 1435 N N . PHE A 1 186 ? 12.869 4.823 -19.256 1.00 87.25 186 PHE A N 1
ATOM 1436 C CA . PHE A 1 186 ? 12.174 3.752 -19.966 1.00 87.25 186 PHE A CA 1
ATOM 1437 C C . PHE A 1 186 ? 11.910 4.157 -21.411 1.00 87.25 186 PHE A C 1
ATOM 1439 O O . PHE A 1 186 ? 11.259 5.165 -21.664 1.00 87.25 186 PHE A O 1
ATOM 1446 N N . VAL A 1 187 ? 12.313 3.311 -22.365 1.00 87.31 187 VAL A N 1
ATOM 1447 C CA . VAL A 1 187 ? 12.015 3.525 -23.797 1.00 87.31 187 VAL A CA 1
ATOM 1448 C C . VAL A 1 187 ? 10.503 3.570 -24.038 1.00 87.31 187 VAL A C 1
ATOM 1450 O O . VAL A 1 187 ? 10.010 4.276 -24.916 1.00 87.31 187 VAL A O 1
ATOM 1453 N N . THR A 1 188 ? 9.743 2.804 -23.256 1.00 85.62 188 THR A N 1
ATOM 1454 C CA . THR A 1 188 ? 8.280 2.869 -23.208 1.00 85.62 188 THR A CA 1
ATOM 1455 C C . THR A 1 188 ? 7.846 2.861 -21.743 1.00 85.62 188 THR A C 1
ATOM 1457 O O . THR A 1 188 ? 7.775 1.783 -21.145 1.00 85.62 188 THR A O 1
ATOM 1460 N N . PRO A 1 189 ? 7.608 4.035 -21.133 1.00 82.38 189 PRO A N 1
ATOM 1461 C CA . PRO A 1 189 ? 7.182 4.104 -19.743 1.00 82.38 189 PRO A CA 1
ATOM 1462 C C . PRO A 1 189 ? 5.763 3.532 -19.585 1.00 82.38 189 PRO A C 1
ATOM 1464 O O . PRO A 1 189 ? 4.934 3.681 -20.491 1.00 82.38 189 PRO A O 1
ATOM 1467 N N . PRO A 1 190 ? 5.452 2.885 -18.446 1.00 81.19 190 PRO A N 1
ATOM 1468 C CA . PRO A 1 190 ? 4.085 2.505 -18.117 1.00 81.19 190 PRO A CA 1
ATOM 1469 C C . PRO A 1 190 ? 3.175 3.734 -18.120 1.00 81.19 190 PRO A C 1
ATOM 1471 O O . PRO A 1 190 ? 3.506 4.757 -17.524 1.00 81.19 190 PRO A O 1
ATOM 1474 N N . SER A 1 191 ? 2.022 3.630 -18.773 1.00 82.94 191 SER A N 1
ATOM 1475 C CA . SER A 1 191 ? 1.011 4.684 -18.786 1.00 82.94 191 SER A CA 1
ATOM 1476 C C . SER A 1 191 ? -0.294 4.185 -18.180 1.00 82.94 191 SER A C 1
ATOM 1478 O O . SER A 1 191 ? -0.687 3.028 -18.359 1.00 82.94 191 SER A O 1
ATOM 1480 N N . VAL A 1 192 ? -0.957 5.075 -17.445 1.00 88.19 192 VAL A N 1
ATOM 1481 C CA . VAL A 1 192 ? -2.301 4.842 -16.920 1.00 88.19 192 VAL A CA 1
ATOM 1482 C C . VAL A 1 192 ? -3.315 5.311 -17.958 1.00 88.19 192 VAL A C 1
ATOM 1484 O O . VAL A 1 192 ? -3.184 6.389 -18.535 1.00 88.19 192 VAL A O 1
ATOM 1487 N N . SER A 1 193 ? -4.337 4.497 -18.197 1.00 90.19 193 SER A N 1
ATOM 1488 C CA . SER A 1 193 ? -5.497 4.850 -19.006 1.00 90.19 193 SER A CA 1
ATOM 1489 C C . SER A 1 193 ? -6.750 4.308 -18.331 1.00 90.19 193 SER A C 1
ATOM 1491 O O . SER A 1 193 ? -6.812 3.115 -18.036 1.00 90.19 193 SER A O 1
ATOM 1493 N N . ASP A 1 194 ? -7.727 5.184 -18.074 1.00 90.75 194 ASP A N 1
ATOM 1494 C CA . ASP A 1 194 ? -8.993 4.828 -17.412 1.00 90.75 194 ASP A CA 1
ATOM 1495 C C . ASP A 1 194 ? -8.758 4.114 -16.063 1.00 90.75 194 ASP A C 1
ATOM 1497 O O . ASP A 1 194 ? -9.278 3.029 -15.799 1.00 90.75 194 ASP A O 1
ATOM 1501 N N . GLY A 1 195 ? -7.844 4.673 -15.258 1.00 90.81 195 GLY A N 1
ATOM 1502 C CA . GLY A 1 195 ? -7.458 4.133 -13.947 1.00 90.81 195 GLY A CA 1
ATOM 1503 C C . GLY A 1 195 ? -6.724 2.790 -13.971 1.00 90.81 195 GLY A C 1
ATOM 1504 O O . GLY A 1 195 ? -6.582 2.153 -12.929 1.00 90.81 195 GLY A O 1
ATOM 1505 N N . ARG A 1 196 ? -6.275 2.317 -15.140 1.00 91.81 196 ARG A N 1
ATOM 1506 C CA . ARG A 1 196 ? -5.625 1.008 -15.303 1.00 91.81 196 ARG A CA 1
ATOM 1507 C C . ARG A 1 196 ? -4.278 1.126 -15.998 1.00 91.81 196 ARG A C 1
ATOM 1509 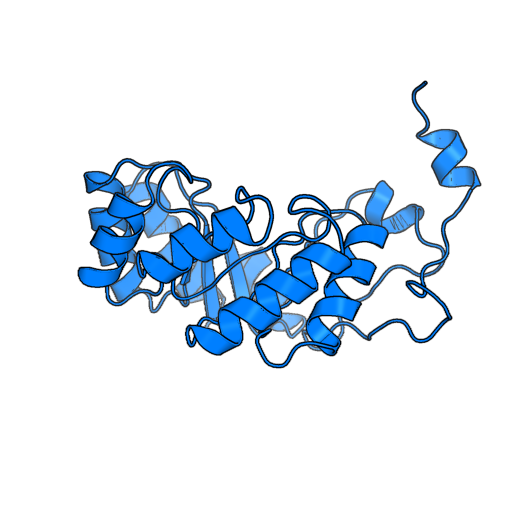O O . ARG A 1 196 ? -4.087 1.971 -16.866 1.00 91.81 196 ARG A O 1
ATOM 1516 N N . VAL A 1 197 ? -3.369 0.213 -15.662 1.00 91.31 197 VAL A N 1
ATOM 1517 C CA . VAL A 1 197 ? -2.063 0.065 -16.320 1.00 91.31 197 VAL A CA 1
ATOM 1518 C C . VAL A 1 197 ? -2.032 -1.260 -17.076 1.00 91.31 197 VAL A C 1
ATOM 1520 O O . VAL A 1 197 ? -2.411 -2.302 -16.538 1.00 91.31 197 VAL A O 1
ATOM 1523 N N . ALA A 1 198 ? -1.585 -1.232 -18.331 1.00 91.75 198 ALA A N 1
ATOM 1524 C CA . ALA A 1 198 ? -1.434 -2.440 -19.136 1.00 91.75 198 ALA A CA 1
ATOM 1525 C C . ALA A 1 198 ? -0.209 -3.250 -18.685 1.00 91.75 198 ALA A C 1
ATOM 1527 O O . ALA A 1 198 ? 0.887 -2.706 -18.556 1.00 91.75 198 ALA A O 1
ATOM 1528 N N . LEU A 1 199 ? -0.380 -4.559 -18.480 1.00 93.25 199 LEU A N 1
ATOM 1529 C CA . LEU A 1 199 ? 0.731 -5.451 -18.150 1.00 93.25 199 LEU A CA 1
ATOM 1530 C C . LEU A 1 199 ? 1.694 -5.579 -19.348 1.00 93.25 199 LEU A C 1
ATOM 1532 O O . LEU A 1 199 ? 1.228 -5.890 -20.446 1.00 93.25 199 LEU A O 1
ATOM 1536 N N . PRO A 1 200 ? 3.018 -5.400 -19.167 1.00 92.69 200 PRO A N 1
ATOM 1537 C CA . PRO A 1 200 ? 3.979 -5.621 -20.242 1.00 92.69 200 PRO A CA 1
ATOM 1538 C C . PRO A 1 200 ? 3.967 -7.069 -20.755 1.00 92.69 200 PRO A C 1
ATOM 1540 O O . PRO A 1 200 ? 4.043 -8.017 -19.973 1.00 92.69 200 PRO A O 1
ATOM 1543 N N . GLU A 1 201 ? 3.922 -7.239 -22.079 1.00 92.50 201 GLU A N 1
ATOM 1544 C CA . GLU A 1 201 ? 3.817 -8.560 -22.729 1.00 92.50 201 GLU A CA 1
ATOM 1545 C C . GLU A 1 201 ? 5.157 -9.106 -23.253 1.00 92.50 201 GLU A C 1
ATOM 1547 O O . GLU A 1 201 ? 5.268 -10.288 -23.593 1.00 92.50 201 GLU A O 1
ATOM 1552 N N . ALA A 1 202 ? 6.188 -8.260 -23.346 1.00 94.44 202 ALA A N 1
ATOM 1553 C CA . ALA A 1 202 ? 7.508 -8.680 -23.805 1.00 94.44 202 ALA A CA 1
ATOM 1554 C C . ALA A 1 202 ? 8.192 -9.623 -22.784 1.00 94.44 202 ALA A C 1
ATOM 1556 O O . ALA A 1 202 ? 7.897 -9.559 -21.590 1.00 94.44 202 ALA A O 1
ATOM 1557 N N . PRO A 1 203 ? 9.118 -10.506 -23.218 1.00 96.06 203 PRO A N 1
ATOM 1558 C CA . PRO A 1 203 ? 9.772 -11.464 -22.326 1.00 96.06 203 PRO A CA 1
ATOM 1559 C C . PRO A 1 203 ? 10.453 -10.828 -21.103 1.00 96.06 203 PRO A C 1
ATOM 1561 O O . PRO A 1 203 ? 11.028 -9.743 -21.177 1.00 96.06 203 PRO A O 1
ATOM 1564 N N . GLY A 1 204 ? 10.465 -11.555 -19.982 1.00 95.56 204 GLY A N 1
ATOM 1565 C CA . GLY A 1 204 ? 11.041 -11.067 -18.727 1.00 95.56 204 GLY A CA 1
ATOM 1566 C C . GLY A 1 204 ? 10.087 -10.112 -18.012 1.00 95.56 204 GLY A C 1
ATOM 1567 O O . GLY A 1 204 ? 8.914 -10.430 -17.858 1.00 95.56 204 GLY A O 1
ATOM 1568 N N . LEU A 1 205 ? 10.594 -8.960 -17.561 1.00 94.88 205 LEU A N 1
ATOM 1569 C CA . LEU A 1 205 ? 9.758 -7.895 -16.988 1.00 94.88 205 LEU A CA 1
ATOM 1570 C C . LEU A 1 205 ? 9.011 -7.090 -18.061 1.00 94.88 205 LEU A C 1
ATOM 1572 O O . LEU A 1 205 ? 8.092 -6.349 -17.730 1.00 94.88 205 LEU A O 1
ATOM 1576 N N . GLY A 1 206 ? 9.402 -7.233 -19.331 1.00 93.62 206 GLY A N 1
ATOM 1577 C CA . GLY A 1 206 ? 8.810 -6.509 -20.452 1.00 93.62 206 GLY A CA 1
ATOM 1578 C C . GLY A 1 206 ? 9.139 -5.013 -20.487 1.00 93.62 206 GLY A C 1
ATOM 1579 O O . GLY A 1 206 ? 8.407 -4.255 -21.113 1.00 93.62 206 GLY A O 1
ATOM 1580 N N . VAL A 1 207 ? 10.226 -4.596 -19.830 1.00 91.62 207 VAL A N 1
ATOM 1581 C CA . VAL A 1 207 ? 10.724 -3.212 -19.830 1.00 91.62 207 VAL A CA 1
ATOM 1582 C C . VAL A 1 207 ? 12.025 -3.097 -20.619 1.00 91.62 207 VAL A C 1
ATOM 1584 O O . VAL A 1 207 ? 12.851 -4.012 -20.603 1.00 91.62 207 VAL A O 1
ATOM 1587 N N . GLU A 1 208 ? 12.213 -1.954 -21.271 1.00 92.62 208 GLU A N 1
ATOM 1588 C CA . GLU A 1 208 ? 13.433 -1.577 -21.988 1.00 92.62 208 GLU A CA 1
ATOM 1589 C C . GLU A 1 208 ? 13.943 -0.244 -21.428 1.00 92.62 208 GLU A C 1
ATOM 1591 O O . GLU A 1 208 ? 13.156 0.692 -21.257 1.00 92.62 208 GLU A O 1
ATOM 1596 N N . LEU A 1 209 ? 15.238 -0.182 -21.105 1.00 92.38 209 LEU A N 1
ATOM 1597 C CA . LEU A 1 209 ? 15.873 0.978 -20.476 1.00 92.38 209 LEU A CA 1
ATOM 1598 C C . LEU A 1 209 ? 16.728 1.749 -21.483 1.00 92.38 209 LEU A C 1
ATOM 1600 O O . LEU A 1 209 ? 17.385 1.139 -22.328 1.00 92.38 209 LEU A O 1
ATOM 1604 N N . ASP A 1 210 ? 16.768 3.072 -21.349 1.00 92.25 210 ASP A N 1
ATOM 1605 C CA . ASP A 1 210 ? 17.666 3.927 -22.119 1.00 92.25 210 ASP A CA 1
ATOM 1606 C C . ASP A 1 210 ? 19.058 3.991 -21.462 1.00 92.25 210 ASP A C 1
ATOM 1608 O O . ASP A 1 210 ? 19.274 4.611 -20.417 1.00 92.25 210 ASP A O 1
ATOM 1612 N N . GLU A 1 211 ? 20.032 3.343 -22.101 1.00 92.69 211 GLU A N 1
ATOM 1613 C CA . GLU A 1 211 ? 21.434 3.316 -21.667 1.00 92.69 211 GLU A CA 1
ATOM 1614 C C . GLU A 1 211 ? 22.084 4.711 -21.624 1.00 92.69 211 GLU A C 1
ATOM 1616 O O . GLU A 1 211 ? 23.010 4.934 -20.839 1.00 92.69 211 GLU A O 1
ATOM 1621 N N . ALA A 1 212 ? 21.624 5.666 -22.441 1.00 92.69 212 ALA A N 1
ATOM 1622 C CA . ALA A 1 212 ? 22.139 7.032 -22.406 1.00 92.69 212 ALA A CA 1
ATOM 1623 C C . ALA A 1 212 ? 21.732 7.735 -21.106 1.00 92.69 212 ALA A C 1
ATOM 1625 O O . ALA A 1 212 ? 22.580 8.355 -20.460 1.00 92.69 212 ALA A O 1
ATOM 1626 N N . VAL A 1 213 ? 20.477 7.558 -20.685 1.00 91.38 213 VAL A N 1
ATOM 1627 C CA . VAL A 1 213 ? 19.947 8.088 -19.420 1.00 91.38 213 VAL A CA 1
ATOM 1628 C C . VAL A 1 213 ? 20.660 7.447 -18.230 1.00 91.38 213 VAL A C 1
ATOM 1630 O O . VAL A 1 213 ? 21.083 8.143 -17.306 1.00 91.38 213 VAL A O 1
ATOM 1633 N N . ILE A 1 214 ? 20.899 6.130 -18.272 1.00 90.94 214 ILE A N 1
ATOM 1634 C CA . ILE A 1 214 ? 21.723 5.446 -17.259 1.00 90.94 214 ILE A CA 1
ATOM 1635 C C . ILE A 1 214 ? 23.114 6.087 -17.174 1.00 90.94 214 ILE A C 1
ATOM 1637 O O . ILE A 1 214 ? 23.605 6.351 -16.077 1.00 90.94 214 ILE A O 1
ATOM 1641 N N . GLY A 1 215 ? 23.751 6.342 -18.320 1.00 92.38 215 GLY A N 1
ATOM 1642 C CA . GLY A 1 215 ? 25.067 6.973 -18.388 1.00 92.38 215 GLY A CA 1
ATOM 1643 C C . GLY A 1 215 ? 25.106 8.386 -17.800 1.00 92.38 215 GLY A C 1
ATOM 1644 O O . GLY A 1 215 ? 26.094 8.740 -17.159 1.00 92.38 215 GLY A O 1
ATOM 1645 N N . GLU A 1 216 ? 24.045 9.172 -17.986 1.00 92.00 216 GLU A N 1
ATOM 1646 C CA . GLU A 1 216 ? 23.926 10.538 -17.465 1.00 92.00 216 GLU A CA 1
ATOM 1647 C C . GLU A 1 216 ? 23.796 10.582 -15.937 1.00 92.00 216 GLU A C 1
ATOM 1649 O O . GLU A 1 216 ? 24.479 11.370 -15.280 1.00 92.00 216 GLU A O 1
ATOM 1654 N N . TYR A 1 217 ? 22.956 9.717 -15.363 1.00 89.62 217 TYR A N 1
ATOM 1655 C CA . TYR A 1 217 ? 22.644 9.734 -13.928 1.00 89.62 217 TYR A CA 1
ATOM 1656 C C . TYR A 1 217 ? 23.553 8.846 -13.068 1.00 89.62 217 TYR A C 1
ATOM 1658 O O . TYR A 1 217 ? 23.393 8.795 -11.845 1.00 89.62 217 TYR A O 1
ATOM 1666 N N . ARG A 1 218 ? 24.506 8.130 -13.671 1.00 91.00 218 ARG A N 1
ATOM 1667 C CA . ARG A 1 218 ? 25.391 7.212 -12.951 1.00 91.00 218 ARG A CA 1
ATOM 1668 C C . ARG A 1 218 ? 26.286 7.951 -11.951 1.00 91.00 218 ARG A C 1
ATOM 1670 O O . ARG A 1 218 ? 27.076 8.819 -12.316 1.00 91.00 218 ARG A O 1
ATOM 1677 N N . VAL A 1 219 ? 26.227 7.513 -10.696 1.00 91.62 219 VAL A N 1
ATOM 1678 C CA . VAL A 1 219 ? 27.173 7.876 -9.634 1.00 91.62 219 VAL A CA 1
ATOM 1679 C C . VAL A 1 219 ? 27.938 6.609 -9.252 1.00 91.62 219 VAL A C 1
ATOM 1681 O O . VAL A 1 219 ? 27.311 5.592 -8.956 1.00 91.62 219 VAL A O 1
ATOM 1684 N N . ASP A 1 220 ? 29.270 6.652 -9.327 1.00 84.12 220 ASP A N 1
ATOM 1685 C CA . ASP A 1 220 ? 30.154 5.539 -8.937 1.00 84.12 220 ASP A CA 1
ATOM 1686 C C . ASP A 1 220 ? 30.409 5.486 -7.419 1.00 84.12 220 ASP A C 1
ATOM 1688 O O . ASP A 1 220 ? 30.497 6.564 -6.781 1.00 84.12 220 ASP A O 1
#

Sequence (220 aa):
MAERAAGYVDEGFSAVKTHLGRGIDADEERVAALRSAIGDADLMVDMNCGYDRADALRVGRMLEEYDVYWYEEPLSPYDVEGLAELRRKLNVPIASGENEYTKWGFRDLFEAGAVDYAMPDAMRCGGITETRKVCALAEAFDVVCTPHCYTTGVGLAATMHVLAASPACEWLEFDPTEFPLYEELFVTPPSVSDGRVALPEAPGLGVELDEAVIGEYRVD

Foldseek 3Di:
DLVVLLVVVVQQALEDEDEDQPDLVVRLVVLVSNLVRNPNRAYAYEHLQNDDLVVLLVSLVSVVVSNHQAYENSHDLVPLLSLLVSCVNHPHFYEYACPPAFLVSLVSSLVSVRGQEYAAQQVGRPHLVRLLVSLVVCVVSVHAYEHDQPDAQLSLLRVVVSQVVGPSYDYYDDDPDDDCCNVQQWPDHFDDGNSDTDRQDDPDSNTDTDVVVCVVPDDD

Mean predicted aligned error: 3.41 Å